Protein AF-A0A8J9TFX1-F1 (afdb_monomer_lite)

Secondary structure (DSSP, 8-state):
-EE-SEEEEEEEEEE--SSEEEEE--BTTTTBPEEEEEEEEEEE-TTEEEEEEE-SSEEEEEEEEEEEEES-S-EEEEEEPPPPHHHHHTT----EEEEEEEEEEEEES-SS-SEEEEE-B---SS-TTS-SSB-TTTTTSTT--BPPPTT-EEEEEEEEEEEEES-SS-SEEEE--SSS-EEEEEEES-EEESSS---GGG--GGGB---S-PPP--TTSTT---GGGGSS------------------------------SSS---TT---TTGGGT-SEEEESEEEEEEETT-BSPPTTEEEPPPPHHHHHHHHHHHS--HHHHHHHHHHHHHHHHHH--

Foldseek 3Di:
DEDFDEDEEAEDEEAEDQAASYEYEAPLVVLDGGEHYEYEHYEEAHQAHEYDLYFQHEYEHYEYEHYEYEQHQAHAYYAHFDDDPVCVVVVRGQYEYYHYEYEHYEYEAHQEANHEHFHDAAADPPDQQDPRPFHVCPPQDVPRDHHTRANYAAEQYEYAQYHYENYLFFNYEAAHHQVHFHYNYEYHNHAYFYDDDDDSVPDDPVRHDPDHTDRHPDPPPPPPDDPVVVPPDDDDDDDDDDDDDDDDDDDPDDDDDPPPDDDPPDRDNPDDPPCSVPVARYHHDRHPEYEYHDPHPDDGPSYDYDDPDPVVVLVVVLVVVPDVVVNVVVVVVVVVVVVVVVD

Structure (mmCIF, N/CA/C/O backbone):
data_AF-A0A8J9TFX1-F1
#
_entry.id   AF-A0A8J9TFX1-F1
#
loop_
_atom_site.group_PDB
_atom_site.id
_atom_site.type_symbol
_atom_site.label_atom_id
_atom_site.label_alt_id
_atom_site.label_comp_id
_atom_site.label_asym_id
_atom_site.label_entity_id
_atom_site.label_seq_id
_atom_site.pdbx_PDB_ins_code
_atom_site.Cartn_x
_atom_site.Cartn_y
_atom_site.Cartn_z
_atom_site.occupancy
_atom_site.B_iso_or_equiv
_atom_site.auth_seq_id
_atom_site.auth_comp_id
_atom_site.auth_asym_id
_atom_site.auth_atom_id
_atom_site.pdbx_PDB_model_num
ATOM 1 N N . ILE A 1 1 ? -0.492 -16.242 -6.388 1.00 95.44 1 ILE A N 1
ATOM 2 C CA . ILE A 1 1 ? -0.891 -16.095 -7.810 1.00 95.44 1 ILE A CA 1
ATOM 3 C C . ILE A 1 1 ? -0.135 -14.906 -8.363 1.00 95.44 1 ILE A C 1
ATOM 5 O O . ILE A 1 1 ? -0.400 -13.793 -7.924 1.00 95.44 1 ILE A O 1
ATOM 9 N N . ASP A 1 2 ? 0.777 -15.139 -9.299 1.00 96.00 2 ASP A N 1
ATOM 10 C CA . ASP A 1 2 ? 1.504 -14.068 -9.979 1.00 96.00 2 ASP A CA 1
ATOM 11 C C . ASP A 1 2 ? 0.862 -13.823 -11.339 1.00 96.00 2 ASP A C 1
ATOM 13 O O . ASP A 1 2 ? 0.640 -14.763 -12.101 1.00 96.00 2 ASP A O 1
ATOM 17 N N . VAL A 1 3 ? 0.519 -12.568 -11.621 1.00 95.56 3 VAL A N 1
ATOM 18 C CA . VAL A 1 3 ? -0.244 -12.206 -12.814 1.00 95.56 3 VAL A CA 1
ATOM 19 C C . VAL A 1 3 ? 0.291 -10.936 -13.457 1.00 95.56 3 VAL A C 1
ATOM 21 O O . VAL A 1 3 ? 0.571 -9.942 -12.790 1.00 95.56 3 VAL A O 1
ATOM 24 N N . SER A 1 4 ? 0.388 -10.966 -14.780 1.00 94.75 4 SER A N 1
ATOM 25 C CA . SER A 1 4 ? 0.624 -9.815 -15.644 1.00 94.75 4 SER A CA 1
ATOM 26 C C . SER A 1 4 ? -0.290 -9.917 -16.873 1.00 94.75 4 SER A C 1
ATOM 28 O O . SER A 1 4 ? -0.815 -10.989 -17.173 1.00 94.75 4 SER A O 1
ATOM 30 N N . GLY A 1 5 ? -0.527 -8.803 -17.571 1.00 93.75 5 GLY A N 1
ATOM 31 C CA . GLY A 1 5 ? -1.365 -8.779 -18.780 1.00 93.75 5 GLY A CA 1
ATOM 32 C C . GLY A 1 5 ? -2.629 -7.935 -18.637 1.00 93.75 5 GLY A C 1
ATOM 33 O O . GLY A 1 5 ? -2.624 -6.916 -17.956 1.00 93.75 5 GLY A O 1
ATOM 34 N N . HIS A 1 6 ? -3.717 -8.297 -19.310 1.00 95.06 6 HIS A N 1
ATOM 35 C CA . HIS A 1 6 ? -4.928 -7.477 -19.313 1.00 95.06 6 HIS A CA 1
ATOM 36 C C . HIS A 1 6 ? -6.211 -8.299 -19.249 1.00 95.06 6 HIS A C 1
ATOM 38 O O . HIS A 1 6 ? -6.231 -9.436 -19.708 1.00 95.06 6 HIS A O 1
ATOM 44 N N . ASN A 1 7 ? -7.278 -7.700 -18.712 1.00 97.38 7 ASN A N 1
ATOM 45 C CA . ASN A 1 7 ? -8.612 -8.307 -18.608 1.00 97.38 7 ASN A CA 1
ATOM 46 C C . ASN A 1 7 ? -8.615 -9.591 -17.764 1.00 97.38 7 ASN A C 1
ATOM 48 O O . ASN A 1 7 ? -9.124 -10.626 -18.193 1.00 97.38 7 ASN A O 1
ATOM 52 N N . VAL A 1 8 ? -8.033 -9.527 -16.564 1.00 98.19 8 VAL A N 1
ATOM 53 C CA . VAL A 1 8 ? -7.973 -10.676 -15.650 1.00 98.19 8 VAL A CA 1
ATOM 54 C C . VAL A 1 8 ? -9.017 -10.543 -14.551 1.00 98.19 8 VAL A C 1
ATOM 56 O O . VAL A 1 8 ? -9.137 -9.499 -13.913 1.00 98.19 8 VAL A O 1
ATOM 59 N N . HIS A 1 9 ? -9.737 -11.625 -14.279 1.00 98.62 9 HIS A N 1
ATOM 60 C CA . HIS A 1 9 ? -10.656 -11.715 -13.153 1.00 98.62 9 HIS A CA 1
ATOM 61 C C . HIS A 1 9 ? -10.329 -12.963 -12.340 1.00 98.62 9 HIS A C 1
ATOM 63 O O . HIS A 1 9 ? -10.368 -14.073 -12.862 1.00 98.62 9 HIS A O 1
ATOM 69 N N . VAL A 1 10 ? -9.974 -12.774 -11.072 1.00 98.56 10 VAL A N 1
ATOM 70 C CA . VAL A 1 10 ? -9.778 -13.865 -10.111 1.00 98.56 10 VAL A CA 1
ATOM 71 C C . VAL A 1 10 ? -10.811 -13.697 -9.013 1.00 98.56 10 VAL A C 1
ATOM 73 O O . VAL A 1 10 ? -10.927 -12.615 -8.434 1.00 98.56 10 VAL A O 1
ATOM 76 N N . HIS A 1 11 ? -11.562 -14.751 -8.721 1.00 98.50 11 HIS A N 1
ATOM 77 C CA . HIS A 1 11 ? -12.611 -14.673 -7.722 1.00 98.50 11 HIS A CA 1
ATOM 78 C C . HIS A 1 11 ? -12.888 -16.005 -7.034 1.00 98.50 11 HIS A C 1
ATOM 80 O O . HIS A 1 11 ? -12.612 -17.056 -7.607 1.00 98.50 11 HIS A O 1
ATOM 86 N N . ASP A 1 12 ? -13.458 -15.935 -5.828 1.00 97.75 12 ASP A N 1
ATOM 87 C CA . ASP A 1 12 ? -13.934 -17.092 -5.055 1.00 97.75 12 ASP A CA 1
ATOM 88 C C . ASP A 1 12 ? -12.828 -18.122 -4.769 1.00 97.75 12 ASP A C 1
ATOM 90 O O . ASP A 1 12 ? -12.958 -19.310 -5.066 1.00 97.75 12 ASP A O 1
ATOM 94 N N . VAL A 1 13 ? -11.711 -17.651 -4.204 1.00 96.75 13 VAL A N 1
ATOM 95 C CA . VAL A 1 13 ? -10.538 -18.489 -3.917 1.00 96.75 13 VAL A CA 1
ATOM 96 C C . VAL A 1 13 ? -10.024 -18.330 -2.491 1.00 96.75 13 VAL A C 1
ATOM 98 O O . VAL A 1 13 ? -10.007 -17.234 -1.928 1.00 96.75 13 VAL A O 1
ATOM 101 N N . ASP A 1 14 ? -9.513 -19.438 -1.955 1.00 97.75 14 ASP A N 1
ATOM 102 C CA . ASP A 1 14 ? -8.780 -19.494 -0.694 1.00 97.75 14 ASP A CA 1
ATOM 103 C C . ASP A 1 14 ? -7.283 -19.699 -0.979 1.00 97.75 14 ASP A C 1
ATOM 105 O O . ASP A 1 14 ? -6.894 -20.657 -1.649 1.00 97.75 14 ASP A O 1
ATOM 109 N N . ILE A 1 15 ? -6.423 -18.809 -0.477 1.00 96.88 15 ILE A N 1
ATOM 110 C CA . ILE A 1 15 ? -4.978 -18.819 -0.753 1.00 96.88 15 ILE A CA 1
ATOM 111 C C . ILE A 1 15 ? -4.184 -18.805 0.558 1.00 96.88 15 ILE A C 1
ATOM 113 O O . ILE A 1 15 ? -4.076 -17.778 1.231 1.00 96.88 15 ILE A O 1
ATOM 117 N N . TRP A 1 16 ? -3.549 -19.934 0.881 1.00 95.38 16 TRP A N 1
ATOM 118 C CA . TRP A 1 16 ? -2.769 -20.125 2.107 1.00 95.38 16 TRP A CA 1
ATOM 119 C C . TRP A 1 16 ? -1.287 -20.337 1.787 1.00 95.38 16 TRP A C 1
ATOM 121 O O . TRP A 1 16 ? -0.854 -21.454 1.522 1.00 95.38 16 TRP A O 1
ATOM 131 N N . VAL A 1 17 ? -0.508 -19.254 1.776 1.00 94.62 17 VAL A N 1
ATOM 132 C CA . VAL A 1 17 ? 0.914 -19.254 1.388 1.00 94.62 17 VAL A CA 1
ATOM 133 C C . VAL A 1 17 ? 1.746 -18.368 2.317 1.00 94.62 17 VAL A C 1
ATOM 135 O O . VAL A 1 17 ? 1.201 -17.609 3.113 1.00 94.62 17 VAL A O 1
ATOM 138 N N . GLN A 1 18 ? 3.073 -18.449 2.215 1.00 89.62 18 GLN A N 1
ATOM 139 C CA . GLN A 1 18 ? 3.994 -17.605 2.992 1.00 89.62 18 GLN A CA 1
ATOM 140 C C . GLN A 1 18 ? 4.441 -16.335 2.246 1.00 89.62 18 GLN A C 1
ATOM 142 O O . GLN A 1 18 ? 4.939 -15.405 2.876 1.00 89.62 18 GLN A O 1
ATOM 147 N N . ASP A 1 19 ? 4.231 -16.280 0.930 1.00 93.19 19 ASP A N 1
ATOM 148 C CA . ASP A 1 19 ? 4.626 -15.167 0.055 1.00 93.19 19 ASP A CA 1
ATOM 149 C C . ASP A 1 19 ? 3.401 -14.319 -0.365 1.00 93.19 19 ASP A C 1
ATOM 151 O O . ASP A 1 19 ? 2.359 -14.347 0.295 1.00 93.19 19 ASP A O 1
ATOM 155 N N . ASP A 1 20 ? 3.512 -13.535 -1.437 1.00 96.19 20 ASP A N 1
ATOM 156 C CA . ASP A 1 20 ? 2.427 -12.787 -2.070 1.00 96.19 20 ASP A CA 1
ATOM 157 C C . ASP A 1 20 ? 1.232 -13.725 -2.377 1.00 96.19 20 ASP A C 1
ATOM 159 O O . ASP A 1 20 ? 1.339 -14.679 -3.154 1.00 96.19 20 ASP A O 1
ATOM 163 N N . CYS A 1 21 ? 0.049 -13.452 -1.808 1.00 96.31 21 CYS A N 1
ATOM 164 C CA . CYS A 1 21 ? -1.151 -14.239 -2.125 1.00 96.31 21 CYS A CA 1
ATOM 165 C C . CYS A 1 21 ? -1.591 -13.993 -3.565 1.00 96.31 21 CYS A C 1
ATOM 167 O O . CYS A 1 21 ? -1.800 -14.929 -4.342 1.00 96.31 21 CYS A O 1
ATOM 169 N N . ILE A 1 22 ? -1.684 -12.717 -3.925 1.00 97.94 22 ILE A N 1
ATOM 170 C CA . ILE A 1 22 ? -1.821 -12.255 -5.301 1.00 97.94 22 ILE A CA 1
ATOM 171 C C . ILE A 1 22 ? -0.764 -11.194 -5.524 1.00 97.94 22 ILE A C 1
ATOM 173 O O . ILE A 1 22 ? -0.634 -10.284 -4.710 1.00 97.94 22 ILE A O 1
ATOM 177 N N . SER A 1 23 ? -0.056 -11.306 -6.639 1.00 97.62 23 SER A N 1
ATOM 178 C CA . SER A 1 23 ? 0.986 -10.384 -7.044 1.00 97.62 23 SER A CA 1
ATOM 179 C C . SER A 1 23 ? 0.727 -9.924 -8.474 1.00 97.62 23 SER A C 1
ATOM 181 O O . SER A 1 23 ? 0.948 -10.668 -9.431 1.00 97.62 23 SER A O 1
ATOM 183 N N . VAL A 1 24 ? 0.237 -8.694 -8.630 1.00 97.88 24 VAL A N 1
ATOM 184 C CA . VAL A 1 24 ? 0.131 -8.051 -9.944 1.00 97.88 24 VAL A CA 1
ATOM 185 C C . VAL A 1 24 ? 1.508 -7.518 -10.313 1.00 97.88 24 VAL A C 1
ATOM 187 O O . VAL A 1 24 ? 1.995 -6.562 -9.705 1.00 97.88 24 VAL A O 1
ATOM 190 N N . LYS A 1 25 ? 2.150 -8.152 -11.291 1.00 94.94 25 LYS A N 1
ATOM 191 C CA . LYS A 1 25 ? 3.448 -7.747 -11.837 1.00 94.94 25 LYS A CA 1
ATOM 192 C C . LYS A 1 25 ? 3.245 -6.789 -13.003 1.00 94.94 25 LYS A C 1
ATOM 194 O O . LYS A 1 25 ? 2.210 -6.823 -13.673 1.00 94.94 25 LYS A O 1
ATOM 199 N N . ASP A 1 26 ? 4.234 -5.952 -13.284 1.00 89.50 26 ASP A N 1
ATOM 200 C CA . ASP A 1 26 ? 4.309 -5.300 -14.585 1.00 89.50 26 ASP A CA 1
ATOM 201 C C . ASP A 1 26 ? 4.732 -6.313 -15.657 1.00 89.50 26 ASP A C 1
ATOM 203 O O . ASP A 1 26 ? 5.359 -7.329 -15.357 1.00 89.50 26 ASP A O 1
ATOM 207 N N . ASN A 1 27 ? 4.380 -6.066 -16.921 1.00 81.81 27 ASN A N 1
ATOM 208 C CA . ASN A 1 27 ? 4.912 -6.863 -18.024 1.00 81.81 27 ASN A CA 1
ATOM 209 C C . ASN A 1 27 ? 6.115 -6.151 -18.648 1.00 81.81 27 ASN A C 1
ATOM 211 O O . ASN A 1 27 ? 6.064 -5.594 -19.745 1.00 81.81 27 ASN A O 1
ATOM 215 N N . PHE A 1 28 ? 7.197 -6.119 -17.875 1.00 72.44 28 PHE A N 1
ATOM 216 C CA . PHE A 1 28 ? 8.402 -5.392 -18.231 1.00 72.44 28 PHE A CA 1
ATOM 217 C C . PHE A 1 28 ? 9.042 -5.897 -19.540 1.00 72.44 28 PHE A C 1
ATOM 219 O O . PHE A 1 28 ? 9.441 -5.089 -20.378 1.00 72.44 28 PHE A O 1
ATOM 226 N N . PHE A 1 29 ? 9.141 -7.218 -19.725 1.00 68.75 29 PHE A N 1
ATOM 227 C CA . PHE A 1 29 ? 9.879 -7.810 -20.849 1.00 68.75 29 PHE A CA 1
ATOM 228 C C . PHE A 1 29 ? 9.159 -7.672 -22.190 1.00 68.75 29 PHE A C 1
ATOM 230 O O . PHE A 1 29 ? 9.827 -7.502 -23.208 1.00 68.75 29 PHE A O 1
ATOM 237 N N . ASP A 1 30 ? 7.827 -7.643 -22.182 1.00 66.19 30 ASP A N 1
ATOM 238 C CA . ASP A 1 30 ? 7.044 -7.510 -23.413 1.00 66.19 30 ASP A CA 1
ATOM 239 C C . ASP A 1 30 ? 6.650 -6.049 -23.698 1.00 66.19 30 ASP A C 1
ATOM 241 O O . ASP A 1 30 ? 5.920 -5.762 -24.644 1.00 66.19 30 ASP A O 1
ATOM 245 N N . GLY A 1 31 ? 7.081 -5.101 -22.851 1.00 66.31 31 GLY A N 1
ATOM 246 C CA . GLY A 1 31 ? 6.722 -3.681 -22.949 1.00 66.31 31 GLY A CA 1
ATOM 247 C C . GLY A 1 31 ? 5.232 -3.392 -22.724 1.00 66.31 31 GLY A C 1
ATOM 248 O O . GLY A 1 31 ? 4.782 -2.253 -22.876 1.00 66.31 31 GLY A O 1
ATOM 249 N N . HIS A 1 32 ? 4.450 -4.408 -22.360 1.00 77.75 32 HIS A N 1
ATOM 250 C CA . HIS A 1 32 ? 3.024 -4.285 -22.124 1.00 77.75 32 HIS A CA 1
ATOM 251 C C . HIS A 1 32 ? 2.735 -3.817 -20.692 1.00 77.75 32 HIS A C 1
ATOM 253 O O . HIS A 1 32 ? 3.491 -4.029 -19.742 1.00 77.75 32 HIS A O 1
ATOM 259 N N . ARG A 1 33 ? 1.601 -3.137 -20.540 1.00 91.00 33 ARG A N 1
ATOM 260 C CA . ARG A 1 33 ? 1.079 -2.713 -19.238 1.00 91.00 33 ARG A CA 1
ATOM 261 C C . ARG A 1 33 ? 0.239 -3.830 -18.633 1.00 91.00 33 ARG A C 1
ATOM 263 O O . ARG A 1 33 ? -0.455 -4.526 -19.376 1.00 91.00 33 ARG A O 1
ATOM 270 N N . SER A 1 34 ? 0.23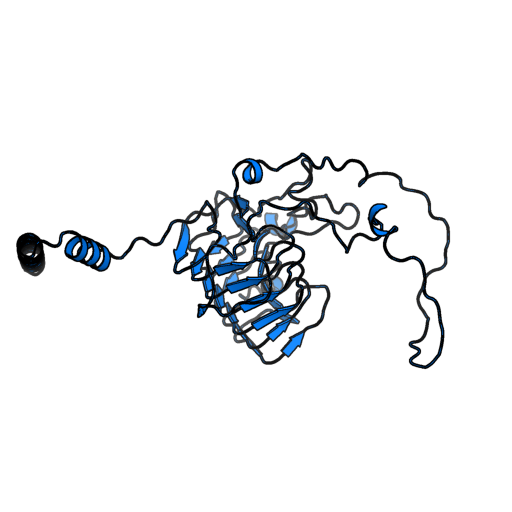8 -3.938 -17.308 1.00 95.75 34 SER A N 1
ATOM 271 C CA . SER A 1 34 ? -0.750 -4.770 -16.620 1.00 95.75 34 SER A CA 1
ATOM 272 C C . SER A 1 34 ? -1.980 -3.936 -16.302 1.00 95.75 34 SER A C 1
ATOM 274 O O . SER A 1 34 ? -1.860 -2.921 -15.616 1.00 95.75 34 SER A O 1
ATOM 276 N N . THR A 1 35 ? -3.150 -4.293 -16.834 1.00 97.62 35 THR A N 1
ATOM 277 C CA . THR A 1 35 ? -4.329 -3.433 -16.678 1.00 97.62 35 THR A CA 1
ATOM 278 C C . THR A 1 35 ? -5.677 -4.130 -16.729 1.00 97.62 35 THR A C 1
ATOM 280 O O . THR A 1 35 ? -5.800 -5.217 -17.275 1.00 97.62 35 THR A O 1
ATOM 283 N N . ASN A 1 36 ? -6.708 -3.477 -16.194 1.00 98.25 36 ASN A N 1
ATOM 284 C CA . ASN A 1 36 ? -8.082 -3.970 -16.185 1.00 98.25 36 ASN A CA 1
ATOM 285 C C . ASN A 1 36 ? -8.179 -5.343 -15.513 1.00 98.25 36 ASN A C 1
ATOM 287 O O . ASN A 1 36 ? -8.452 -6.354 -16.161 1.00 98.25 36 ASN A O 1
ATOM 291 N N . MET A 1 37 ? -7.884 -5.375 -14.214 1.00 98.62 37 MET A N 1
ATOM 292 C CA . MET A 1 37 ? -7.954 -6.604 -13.429 1.00 98.62 37 MET A CA 1
ATOM 293 C C . MET A 1 37 ? -8.832 -6.437 -12.198 1.00 98.62 37 MET A C 1
ATOM 295 O O . MET A 1 37 ? -8.771 -5.411 -11.519 1.00 98.62 37 MET A O 1
ATOM 299 N N . THR A 1 38 ? -9.613 -7.468 -11.893 1.00 98.88 38 THR A N 1
ATOM 300 C CA . THR A 1 38 ? -10.438 -7.536 -10.683 1.00 98.88 38 THR A CA 1
ATOM 301 C C . THR A 1 38 ? -10.114 -8.792 -9.886 1.00 98.88 38 THR A C 1
ATOM 303 O O . THR A 1 38 ? -10.045 -9.890 -10.434 1.00 98.88 38 THR A O 1
ATOM 306 N N . PHE A 1 39 ? -9.949 -8.623 -8.580 1.00 98.81 39 PHE A N 1
ATOM 307 C CA . PHE A 1 39 ? -9.708 -9.678 -7.606 1.00 98.81 39 PHE A CA 1
ATOM 308 C C . PHE A 1 39 ? -10.767 -9.550 -6.511 1.00 98.81 39 PHE A C 1
ATOM 310 O O . PHE A 1 39 ? -10.816 -8.520 -5.838 1.00 98.81 39 PHE A O 1
ATOM 317 N N . GLU A 1 40 ? -11.653 -10.531 -6.347 1.00 98.50 40 GLU A N 1
ATOM 318 C CA . GLU A 1 40 ? -12.782 -10.396 -5.414 1.00 98.50 40 GLU A CA 1
ATOM 319 C C . GLU A 1 40 ? -13.171 -11.692 -4.701 1.00 98.50 40 GLU A C 1
ATOM 321 O O . GLU A 1 40 ? -12.973 -12.774 -5.239 1.00 98.50 40 GLU A O 1
ATOM 326 N N . ARG A 1 41 ? -13.752 -11.593 -3.497 1.00 97.50 41 ARG A N 1
ATOM 327 C CA . ARG A 1 41 ? -14.191 -12.765 -2.710 1.00 97.50 41 ARG A CA 1
ATOM 328 C C . ARG A 1 41 ? -13.046 -13.739 -2.435 1.00 97.50 41 ARG A C 1
ATOM 330 O O . ARG A 1 41 ? -13.114 -14.920 -2.763 1.00 97.50 41 ARG A O 1
ATOM 337 N N . ILE A 1 42 ? -11.968 -13.209 -1.859 1.00 98.00 42 ILE A N 1
ATOM 338 C CA . ILE A 1 42 ? -10.734 -13.956 -1.608 1.00 98.00 42 ILE A CA 1
ATOM 339 C C . ILE A 1 42 ? -10.482 -14.064 -0.111 1.00 98.00 42 ILE A C 1
ATOM 341 O O . ILE A 1 42 ? -10.429 -13.041 0.580 1.00 98.00 42 ILE A O 1
ATOM 345 N N . ASN A 1 43 ? -10.246 -15.285 0.370 1.00 96.62 43 ASN A N 1
ATOM 346 C CA . ASN A 1 43 ? -9.646 -15.503 1.683 1.00 96.62 43 ASN A CA 1
ATOM 347 C C . ASN A 1 43 ? -8.149 -15.766 1.511 1.00 96.62 43 ASN A C 1
ATOM 349 O O . ASN A 1 43 ? -7.745 -16.641 0.749 1.00 96.62 43 ASN A O 1
ATOM 353 N N . ALA A 1 44 ? -7.307 -15.006 2.203 1.00 96.88 44 ALA A N 1
ATOM 354 C CA . ALA A 1 44 ? -5.866 -15.020 1.965 1.00 96.88 44 ALA A CA 1
ATOM 355 C C . ALA A 1 44 ? -5.035 -14.925 3.255 1.00 96.88 44 ALA A C 1
ATOM 357 O O . ALA A 1 44 ? -5.521 -14.496 4.299 1.00 96.88 44 ALA A O 1
ATOM 358 N N . THR A 1 45 ? -3.755 -15.290 3.178 1.00 94.06 45 THR A N 1
ATOM 359 C CA . THR A 1 45 ? -2.742 -15.044 4.224 1.00 94.06 45 THR A CA 1
ATOM 360 C C . THR A 1 45 ? -1.457 -14.449 3.612 1.00 94.06 45 THR A C 1
ATOM 362 O O . THR A 1 45 ? -1.554 -13.584 2.744 1.00 94.06 45 THR A O 1
ATOM 365 N N . GLY A 1 46 ? -0.260 -14.835 4.063 1.00 94.88 46 GLY A N 1
ATOM 366 C CA . GLY A 1 46 ? 1.009 -14.499 3.405 1.00 94.88 46 GLY A CA 1
ATOM 367 C C . GLY A 1 46 ? 1.336 -13.006 3.430 1.00 94.88 46 GLY A C 1
ATOM 368 O O . GLY A 1 46 ? 0.948 -12.292 4.353 1.00 94.88 46 GLY A O 1
ATOM 369 N N . LEU A 1 47 ? 2.041 -12.492 2.420 1.00 95.44 47 LEU A N 1
ATOM 370 C CA . LEU A 1 47 ? 2.339 -11.056 2.309 1.00 95.44 47 LEU A CA 1
ATOM 371 C C . LEU A 1 47 ? 1.090 -10.206 1.996 1.00 95.44 47 LEU A C 1
ATOM 373 O O . LEU A 1 47 ? 1.102 -8.999 2.250 1.00 95.44 47 LEU A O 1
ATOM 377 N N . GLY A 1 48 ? 0.004 -10.825 1.526 1.00 96.75 48 GLY A N 1
ATOM 378 C CA . GLY A 1 48 ? -1.272 -10.179 1.213 1.00 96.75 48 GLY A CA 1
ATOM 379 C C . GLY A 1 48 ? -1.478 -9.913 -0.280 1.00 96.75 48 GLY A C 1
ATOM 380 O O . GLY A 1 48 ? -1.003 -10.662 -1.135 1.00 96.75 48 GLY A O 1
ATOM 381 N N . PHE A 1 49 ? -2.232 -8.860 -0.588 1.00 98.56 49 PHE A N 1
ATOM 382 C CA . PHE A 1 49 ? -2.527 -8.401 -1.941 1.00 98.56 49 PHE A CA 1
ATOM 383 C C . PHE A 1 49 ? -1.484 -7.400 -2.407 1.00 98.56 49 PHE A C 1
ATOM 385 O O . PHE A 1 49 ? -1.348 -6.300 -1.858 1.00 98.56 49 PHE A O 1
ATOM 392 N N . VAL A 1 50 ? -0.748 -7.802 -3.435 1.00 98.44 50 VAL A N 1
ATOM 393 C CA . VAL A 1 50 ? 0.487 -7.154 -3.836 1.00 98.44 50 VAL A CA 1
ATOM 394 C C . VAL A 1 50 ? 0.377 -6.590 -5.243 1.00 98.44 50 VAL A C 1
ATOM 396 O O . VAL A 1 50 ? -0.072 -7.260 -6.172 1.00 98.44 50 VAL A O 1
ATOM 399 N N . ILE A 1 51 ? 0.828 -5.348 -5.403 1.00 98.44 51 ILE A N 1
ATOM 400 C CA . ILE A 1 51 ? 1.202 -4.791 -6.702 1.00 98.44 51 ILE A CA 1
ATOM 401 C C . ILE A 1 51 ? 2.720 -4.684 -6.704 1.00 98.44 51 ILE A C 1
ATOM 403 O O . ILE A 1 51 ? 3.293 -3.834 -6.019 1.00 98.44 51 ILE A O 1
ATOM 407 N N . GLY A 1 52 ? 3.374 -5.568 -7.449 1.00 94.62 52 GLY A N 1
ATOM 408 C CA . GLY A 1 52 ? 4.815 -5.566 -7.629 1.00 94.62 52 GLY A CA 1
ATOM 409 C C . GLY A 1 52 ? 5.528 -6.889 -7.350 1.00 94.62 52 GLY A C 1
ATOM 410 O O . GLY A 1 52 ? 4.926 -7.922 -7.118 1.00 94.62 52 GLY A O 1
ATOM 411 N N . SER A 1 53 ? 6.856 -6.916 -7.346 1.00 93.06 53 SER A N 1
ATOM 412 C CA . SER A 1 53 ? 7.712 -5.746 -7.519 1.00 93.06 53 SER A CA 1
ATOM 413 C C . SER A 1 53 ? 7.653 -5.188 -8.933 1.00 93.06 53 SER A C 1
ATOM 415 O O . SER A 1 53 ? 7.936 -5.907 -9.881 1.00 93.06 53 SER A O 1
ATOM 417 N N . ILE A 1 54 ? 7.282 -3.914 -9.050 1.00 93.12 54 ILE A N 1
ATOM 418 C CA . ILE A 1 54 ? 7.233 -3.199 -10.325 1.00 93.12 54 ILE A CA 1
ATOM 419 C C . ILE A 1 54 ? 8.625 -2.676 -10.648 1.00 93.12 54 ILE A C 1
ATOM 421 O O . ILE A 1 54 ? 9.332 -2.198 -9.754 1.00 93.12 54 ILE A O 1
ATOM 425 N N . LEU A 1 55 ? 9.023 -2.781 -11.911 1.00 86.81 55 LEU A N 1
ATOM 426 C CA . LEU A 1 55 ? 10.290 -2.262 -12.403 1.00 86.81 55 LEU A CA 1
ATOM 427 C C . LEU A 1 55 ? 10.047 -0.968 -13.180 1.00 86.81 55 LEU A C 1
ATOM 429 O O . LEU A 1 55 ? 10.115 0.118 -12.611 1.00 86.81 55 LEU A O 1
ATOM 433 N N . GLY A 1 56 ? 9.761 -1.087 -14.473 1.00 85.50 56 GLY A N 1
ATOM 434 C CA . GLY A 1 56 ? 9.833 0.020 -15.427 1.00 85.50 56 GLY A CA 1
ATOM 435 C C . GLY A 1 56 ? 8.621 0.162 -16.336 1.00 85.50 56 GLY A C 1
ATOM 436 O O . GLY A 1 56 ? 8.678 0.952 -17.273 1.00 85.50 56 GLY A O 1
ATOM 437 N N . SER A 1 57 ? 7.554 -0.605 -16.100 1.00 89.31 57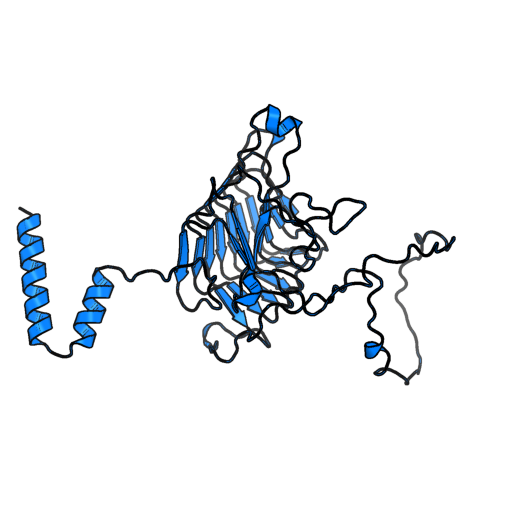 SER A N 1
ATOM 438 C CA . SER A 1 57 ? 6.307 -0.509 -16.865 1.00 89.31 57 SER A CA 1
ATOM 439 C C . SER A 1 57 ? 5.141 -0.050 -15.974 1.00 89.31 57 SER A C 1
ATOM 441 O O . SER A 1 57 ? 5.307 0.309 -14.805 1.00 89.31 57 SER A O 1
ATOM 443 N N . THR A 1 58 ? 3.953 0.042 -16.565 1.00 93.19 58 THR A N 1
ATOM 444 C CA . THR A 1 58 ? 2.742 0.554 -15.922 1.00 93.19 58 THR A CA 1
ATOM 445 C C . THR A 1 58 ? 1.841 -0.583 -15.449 1.00 93.19 58 THR A C 1
ATOM 447 O O . THR A 1 58 ? 1.537 -1.503 -16.211 1.00 93.19 58 THR A O 1
ATOM 450 N N . VAL A 1 59 ? 1.350 -0.468 -14.217 1.00 97.31 59 VAL A N 1
ATOM 451 C CA . VAL A 1 59 ? 0.216 -1.229 -13.689 1.00 97.31 59 VAL A CA 1
ATOM 452 C C . VAL A 1 59 ? -0.928 -0.268 -13.433 1.00 97.31 59 VAL A C 1
ATOM 454 O O . VAL A 1 59 ? -0.759 0.708 -12.699 1.00 97.31 59 VAL A O 1
ATOM 457 N N . SER A 1 60 ? -2.089 -0.520 -14.033 1.00 97.94 60 SER A N 1
ATOM 458 C CA . SER A 1 60 ? -3.212 0.398 -13.882 1.00 97.94 60 SER A CA 1
ATOM 459 C C . SER A 1 60 ? -4.595 -0.216 -13.961 1.00 97.94 60 SER A C 1
ATOM 461 O O . SER A 1 60 ? -4.775 -1.235 -14.607 1.00 97.94 60 SER A O 1
ATOM 463 N N . ASN A 1 61 ? -5.601 0.432 -13.372 1.00 98.56 61 ASN A N 1
ATOM 464 C CA . ASN A 1 61 ? -6.989 -0.050 -13.393 1.00 98.56 61 ASN A CA 1
ATOM 465 C C . ASN A 1 61 ? -7.104 -1.455 -12.772 1.00 98.56 61 ASN A C 1
ATOM 467 O O . ASN A 1 61 ? -7.451 -2.433 -13.440 1.00 98.56 61 ASN A O 1
ATOM 471 N N . ILE A 1 62 ? -6.728 -1.544 -11.496 1.00 98.81 62 ILE A N 1
ATOM 472 C CA . ILE A 1 62 ? -6.739 -2.783 -10.715 1.00 98.81 62 ILE A CA 1
ATOM 473 C C . ILE A 1 62 ? -7.677 -2.608 -9.527 1.00 98.81 62 ILE A C 1
ATOM 475 O O . ILE A 1 62 ? -7.561 -1.630 -8.788 1.00 98.81 62 ILE A O 1
ATOM 479 N N . THR A 1 63 ? -8.566 -3.574 -9.316 1.00 98.94 63 THR A N 1
ATOM 480 C CA . THR A 1 63 ? -9.484 -3.587 -8.176 1.00 98.94 63 THR A CA 1
ATOM 481 C C . THR A 1 63 ? -9.309 -4.857 -7.355 1.00 98.94 63 THR A C 1
ATOM 483 O O . THR A 1 63 ? -9.447 -5.955 -7.883 1.00 98.94 63 THR A O 1
ATOM 486 N N . PHE A 1 64 ? -9.063 -4.708 -6.057 1.00 98.88 64 PHE A N 1
ATOM 487 C CA . PHE A 1 64 ? -9.203 -5.763 -5.056 1.00 98.88 64 PHE A CA 1
ATOM 488 C C . PHE A 1 64 ? -10.428 -5.459 -4.203 1.00 98.88 64 PHE A C 1
ATOM 490 O O . PHE A 1 64 ? -10.529 -4.348 -3.677 1.00 98.88 64 PHE A O 1
ATOM 497 N N . LYS A 1 65 ? -11.347 -6.409 -4.026 1.00 98.44 65 LYS A N 1
ATOM 498 C CA . LYS A 1 65 ? -12.525 -6.151 -3.194 1.00 98.44 65 LYS A CA 1
ATOM 499 C C . LYS A 1 65 ? -13.130 -7.358 -2.494 1.00 98.44 65 LYS A C 1
ATOM 501 O O . LYS A 1 65 ? -12.801 -8.498 -2.800 1.00 98.44 65 LYS A O 1
ATOM 506 N N . ASP A 1 66 ? -14.005 -7.089 -1.533 1.00 96.69 66 ASP A N 1
ATOM 507 C CA . ASP A 1 66 ? -14.854 -8.084 -0.868 1.00 96.69 66 ASP A CA 1
ATOM 508 C C . ASP A 1 66 ? -14.052 -9.277 -0.332 1.00 96.69 66 ASP A C 1
ATOM 510 O O . ASP A 1 66 ? -14.331 -10.424 -0.663 1.00 96.69 66 ASP A O 1
ATOM 514 N N . SER A 1 67 ? -12.984 -9.010 0.420 1.00 98.12 67 SER A N 1
ATOM 515 C CA . SER A 1 67 ? -11.969 -10.024 0.739 1.00 98.12 67 SER A CA 1
ATOM 516 C C . SER A 1 67 ? -11.532 -10.006 2.202 1.00 98.12 67 SER A C 1
ATOM 518 O O . SER A 1 67 ? -11.638 -8.996 2.904 1.00 98.12 67 SER A O 1
ATOM 520 N N . TYR A 1 68 ? -11.001 -11.136 2.659 1.00 97.50 68 TYR A N 1
ATOM 521 C CA . TYR A 1 68 ? -10.579 -11.352 4.036 1.00 97.50 68 TYR A CA 1
ATOM 522 C C . TYR A 1 68 ? -9.146 -11.889 4.100 1.00 97.50 68 TYR A C 1
ATOM 524 O O . TYR A 1 68 ? -8.806 -12.882 3.462 1.00 97.50 68 TYR A O 1
ATOM 532 N N . LEU A 1 69 ? -8.287 -11.240 4.886 1.00 97.75 69 LEU A N 1
ATOM 533 C CA . LEU A 1 69 ? -6.906 -11.665 5.091 1.00 97.75 69 LEU A CA 1
ATOM 534 C C . LEU A 1 69 ? -6.711 -12.133 6.534 1.00 97.75 69 LEU A C 1
ATOM 536 O O . LEU A 1 69 ? -6.779 -11.335 7.472 1.00 97.75 69 LEU A O 1
ATOM 540 N N . HIS A 1 70 ? -6.414 -13.420 6.714 1.00 95.00 70 HIS A N 1
ATOM 541 C CA . HIS A 1 70 ? -6.122 -14.024 8.011 1.00 95.00 70 HIS A CA 1
ATOM 542 C C . HIS A 1 70 ? -4.631 -13.979 8.322 1.00 95.00 70 HIS A C 1
ATOM 544 O O . HIS A 1 70 ? -3.828 -14.626 7.645 1.00 95.00 70 HIS A O 1
ATOM 550 N N . ARG A 1 71 ? -4.261 -13.263 9.388 1.00 94.19 71 ARG A N 1
ATOM 551 C CA . ARG A 1 71 ? -2.883 -13.147 9.895 1.00 94.19 71 ARG A CA 1
ATOM 552 C C . ARG A 1 71 ? -1.847 -12.884 8.790 1.00 94.19 71 ARG A C 1
ATOM 554 O O . ARG A 1 71 ? -0.826 -13.572 8.764 1.00 94.19 71 ARG A O 1
ATOM 561 N N . PRO A 1 72 ? -2.082 -11.925 7.872 1.00 96.19 72 PRO A N 1
ATOM 562 C CA . PRO A 1 72 ? -1.098 -11.630 6.843 1.00 96.19 72 PRO A CA 1
ATOM 563 C C . PRO A 1 72 ? 0.167 -11.039 7.479 1.00 96.19 72 PRO A C 1
ATOM 565 O O . PRO A 1 72 ? 0.156 -10.510 8.591 1.00 96.19 72 PRO A O 1
ATOM 568 N N . VAL A 1 73 ? 1.280 -11.080 6.764 1.00 94.12 73 VAL A N 1
ATOM 569 C CA . VAL A 1 73 ? 2.473 -10.323 7.130 1.00 94.12 73 VAL A CA 1
ATOM 570 C C . VAL A 1 73 ? 2.205 -8.840 6.925 1.00 94.12 73 VAL A C 1
ATOM 572 O O . VAL A 1 73 ? 2.370 -8.051 7.849 1.00 94.12 73 VAL A O 1
ATOM 575 N N . LYS A 1 74 ? 1.742 -8.454 5.735 1.00 95.25 74 LYS A N 1
ATOM 576 C CA . LYS A 1 74 ? 1.307 -7.086 5.449 1.00 95.25 74 LYS A CA 1
ATOM 577 C C . LYS A 1 74 ? -0.203 -7.067 5.261 1.00 95.25 74 LYS A C 1
ATOM 579 O O . LYS A 1 74 ? -0.939 -7.179 6.235 1.00 95.25 74 LYS A O 1
ATOM 584 N N . GLY A 1 75 ? -0.669 -6.983 4.026 1.00 97.38 75 GLY A N 1
ATOM 585 C CA . GLY A 1 75 ? -2.088 -6.936 3.711 1.00 97.38 75 GLY A CA 1
ATOM 586 C C . GLY A 1 75 ? -2.308 -6.280 2.363 1.00 97.38 75 GLY A C 1
ATOM 587 O O . GLY A 1 75 ? -2.605 -6.960 1.391 1.00 97.38 75 GLY A O 1
ATOM 588 N N . ILE A 1 76 ? -2.075 -4.974 2.294 1.00 98.69 76 ILE A N 1
ATOM 589 C CA . ILE A 1 76 ? -1.979 -4.206 1.051 1.00 98.69 76 ILE A CA 1
ATOM 590 C C . ILE A 1 76 ? -0.514 -3.827 0.866 1.00 98.69 76 ILE A C 1
ATOM 592 O O . ILE A 1 76 ? 0.041 -3.104 1.695 1.00 98.69 76 ILE A O 1
ATOM 596 N N . TYR A 1 77 ? 0.119 -4.310 -0.203 1.00 98.38 77 TYR A N 1
ATOM 597 C CA . TYR A 1 77 ? 1.547 -4.099 -0.431 1.00 98.38 77 TYR A CA 1
ATOM 598 C C . TYR A 1 77 ? 1.841 -3.679 -1.873 1.00 98.38 77 TYR A C 1
ATOM 600 O O . TYR A 1 77 ? 1.853 -4.490 -2.790 1.00 98.38 77 TYR A O 1
ATOM 608 N N . MET A 1 78 ? 2.128 -2.401 -2.085 1.00 98.44 78 MET A N 1
ATOM 609 C CA . MET A 1 78 ? 2.620 -1.896 -3.362 1.00 98.44 78 MET A CA 1
ATOM 610 C C . MET A 1 78 ? 4.121 -1.663 -3.276 1.00 98.44 78 MET A C 1
ATOM 612 O O . MET A 1 78 ? 4.591 -0.968 -2.365 1.00 98.44 78 MET A O 1
ATOM 616 N N . LYS A 1 79 ? 4.868 -2.273 -4.198 1.00 96.00 79 LYS A N 1
ATOM 617 C CA . LYS A 1 79 ? 6.325 -2.323 -4.127 1.00 96.00 79 LYS A CA 1
ATOM 618 C C . LYS A 1 79 ? 6.989 -2.083 -5.479 1.00 96.00 79 LYS A C 1
ATOM 620 O O . LYS A 1 79 ? 6.737 -2.807 -6.437 1.00 96.00 79 LYS A O 1
ATOM 625 N N . PHE A 1 80 ? 7.902 -1.116 -5.537 1.00 95.06 80 PHE A N 1
ATOM 626 C CA . PHE A 1 80 ? 8.867 -1.002 -6.637 1.00 95.06 80 PHE A CA 1
ATOM 627 C C . PHE A 1 80 ? 10.161 -1.738 -6.291 1.00 95.06 80 PHE A C 1
ATOM 629 O O . PHE A 1 80 ? 10.691 -1.605 -5.182 1.00 95.06 80 PHE A O 1
ATOM 636 N N . ALA A 1 81 ? 10.677 -2.518 -7.238 1.00 91.38 81 ALA A N 1
ATOM 637 C CA . ALA A 1 81 ? 11.985 -3.149 -7.118 1.00 91.38 81 ALA A CA 1
ATOM 638 C C . ALA A 1 81 ? 13.109 -2.129 -7.330 1.00 91.38 81 ALA A C 1
ATOM 640 O O . ALA A 1 81 ? 12.946 -1.097 -7.979 1.00 91.38 81 ALA A O 1
ATOM 641 N N . ARG A 1 82 ? 14.295 -2.450 -6.804 1.00 88.06 82 ARG A N 1
ATOM 642 C CA . ARG A 1 82 ? 15.509 -1.690 -7.102 1.00 88.06 82 ARG A CA 1
ATOM 643 C C . ARG A 1 82 ? 15.911 -1.943 -8.560 1.00 88.06 82 ARG A C 1
ATOM 645 O O . ARG A 1 82 ? 16.172 -3.099 -8.902 1.00 88.06 82 ARG A O 1
ATOM 652 N N . PRO A 1 83 ? 16.048 -0.911 -9.406 1.00 83.75 83 PRO A N 1
ATOM 653 C CA . PRO A 1 83 ? 16.585 -1.118 -10.739 1.00 83.75 83 PRO A CA 1
ATOM 654 C C . PRO A 1 83 ? 18.087 -1.423 -10.668 1.00 83.75 83 PRO A C 1
ATOM 656 O O . PRO A 1 83 ? 18.846 -0.764 -9.955 1.00 83.75 83 PRO A O 1
ATOM 659 N N . ASN A 1 84 ? 18.532 -2.439 -11.405 1.00 84.38 84 ASN A N 1
ATOM 660 C CA . ASN A 1 84 ? 19.949 -2.699 -11.634 1.00 84.38 84 ASN A CA 1
ATOM 661 C C . ASN A 1 84 ? 20.564 -1.683 -12.623 1.00 84.38 84 ASN A C 1
ATOM 663 O O . ASN A 1 84 ? 19.865 -0.957 -13.334 1.00 84.38 84 ASN A O 1
ATOM 667 N N . ALA A 1 85 ? 21.899 -1.657 -12.688 1.00 84.62 85 ALA A N 1
ATOM 668 C CA . ALA A 1 85 ? 22.646 -0.704 -13.512 1.00 84.62 85 ALA A CA 1
ATOM 669 C C . ALA A 1 85 ? 22.338 -0.804 -15.017 1.00 84.62 85 ALA A C 1
ATOM 671 O O . ALA A 1 85 ? 22.475 0.180 -15.741 1.00 84.62 85 ALA A O 1
ATOM 672 N N . TRP A 1 86 ? 21.932 -1.978 -15.501 1.00 82.62 86 TRP A N 1
ATOM 673 C CA . TRP A 1 86 ? 21.578 -2.184 -16.903 1.00 82.62 86 TRP A CA 1
ATOM 674 C C . TRP A 1 86 ? 20.264 -1.476 -17.249 1.00 82.62 86 TRP A C 1
ATOM 676 O O . TRP A 1 86 ? 20.195 -0.807 -18.279 1.00 82.62 86 TRP A O 1
ATOM 686 N N . TRP A 1 87 ? 19.253 -1.564 -16.375 1.00 76.12 87 TRP A N 1
ATOM 687 C CA . TRP A 1 87 ? 17.951 -0.910 -16.571 1.00 76.12 87 TRP A CA 1
ATOM 688 C C . TRP A 1 87 ? 18.076 0.610 -16.556 1.00 76.12 87 TRP A C 1
ATOM 690 O O . TRP A 1 87 ? 17.538 1.282 -17.434 1.00 76.12 87 TRP A O 1
ATOM 700 N N . VAL A 1 88 ? 18.859 1.137 -15.609 1.00 81.06 88 VAL A N 1
ATOM 701 C CA . VAL A 1 88 ? 19.136 2.577 -15.501 1.00 81.06 88 VAL A CA 1
ATOM 702 C C . VAL A 1 88 ? 19.793 3.096 -16.783 1.00 81.06 88 VAL A C 1
ATOM 704 O O . VAL A 1 88 ? 19.337 4.083 -17.351 1.00 81.06 88 VAL A O 1
ATOM 707 N N . LYS A 1 89 ? 20.810 2.393 -17.307 1.00 79.69 89 LYS A N 1
ATOM 708 C CA . LYS A 1 89 ? 21.494 2.777 -18.558 1.00 79.69 89 LYS A CA 1
ATOM 709 C C . LYS A 1 89 ? 20.569 2.826 -19.776 1.00 79.69 89 LYS A C 1
ATOM 711 O O . LYS A 1 89 ? 20.879 3.526 -20.733 1.00 79.69 89 LYS A O 1
ATOM 716 N N . ARG A 1 90 ? 19.465 2.077 -19.760 1.00 76.38 90 ARG A N 1
ATOM 717 C CA . ARG A 1 90 ? 18.469 2.058 -20.839 1.00 76.38 90 ARG A CA 1
ATOM 718 C C . ARG A 1 90 ? 17.247 2.938 -20.571 1.00 76.38 90 ARG A C 1
ATOM 720 O O . ARG A 1 90 ? 16.335 2.925 -21.388 1.00 76.38 90 ARG A O 1
ATOM 727 N N . ASN A 1 91 ? 17.226 3.700 -19.473 1.00 74.62 91 ASN A N 1
ATOM 728 C CA . ASN A 1 91 ? 16.078 4.519 -19.067 1.00 74.62 91 ASN A CA 1
ATOM 729 C C . ASN A 1 91 ? 14.781 3.691 -18.912 1.00 74.62 91 ASN A C 1
ATOM 731 O O . ASN A 1 91 ? 13.687 4.144 -19.240 1.00 74.62 91 ASN A O 1
ATOM 735 N N . LEU A 1 92 ? 14.913 2.448 -18.432 1.00 74.12 92 LEU A N 1
ATOM 736 C CA . LEU A 1 92 ? 13.815 1.487 -18.253 1.00 74.12 92 LEU A CA 1
ATOM 737 C C . LEU A 1 92 ? 13.365 1.405 -16.786 1.00 74.12 92 LEU A C 1
ATOM 739 O O . LEU A 1 92 ? 13.078 0.330 -16.268 1.00 74.12 92 LEU A O 1
ATOM 743 N N . THR A 1 93 ? 13.369 2.538 -16.088 1.00 78.75 93 THR A N 1
ATOM 744 C CA . THR A 1 93 ? 13.136 2.617 -14.635 1.00 78.75 93 THR A CA 1
ATOM 745 C C . THR A 1 93 ? 11.878 3.393 -14.253 1.00 78.75 93 THR A C 1
ATOM 747 O O . THR A 1 93 ? 11.555 3.501 -13.072 1.00 78.75 93 THR A O 1
ATOM 750 N N . ARG A 1 94 ? 11.127 3.867 -15.254 1.00 84.56 94 ARG A N 1
ATOM 751 C CA . ARG A 1 94 ? 9.915 4.684 -15.105 1.00 84.56 94 ARG A CA 1
ATOM 752 C C . ARG A 1 94 ? 8.673 3.835 -14.853 1.00 84.56 94 ARG A C 1
ATOM 754 O O . ARG A 1 94 ? 7.764 3.769 -15.678 1.00 84.56 94 ARG A O 1
ATOM 761 N N . GLY A 1 95 ? 8.650 3.160 -13.715 1.00 90.69 95 GLY A N 1
ATOM 762 C CA . GLY A 1 95 ? 7.504 2.366 -13.311 1.00 90.69 95 GLY A CA 1
ATOM 763 C C . GLY A 1 95 ? 6.352 3.229 -12.776 1.00 90.69 95 GLY A C 1
ATOM 764 O O . GLY A 1 95 ? 6.560 4.184 -12.021 1.00 90.69 95 GLY A O 1
ATOM 765 N N . VAL A 1 96 ? 5.117 2.880 -13.140 1.00 94.75 96 VAL A N 1
ATOM 766 C CA . VAL A 1 96 ? 3.908 3.612 -12.727 1.00 94.75 96 VAL A CA 1
ATOM 767 C C . VAL A 1 96 ? 2.873 2.645 -12.170 1.00 94.75 96 VAL A C 1
ATOM 769 O O . VAL A 1 96 ? 2.537 1.657 -12.814 1.00 94.75 96 VAL A O 1
ATOM 772 N N . VAL A 1 97 ? 2.327 2.953 -10.997 1.00 97.88 97 VAL A N 1
ATOM 773 C CA . VAL A 1 97 ? 1.168 2.270 -10.415 1.00 97.88 97 VAL A CA 1
ATOM 774 C C . VAL A 1 97 ? 0.041 3.284 -10.280 1.00 97.88 97 VAL A C 1
ATOM 776 O O . VAL A 1 97 ? 0.184 4.276 -9.560 1.00 97.88 97 VAL A O 1
ATOM 779 N N . GLU A 1 98 ? -1.071 3.062 -10.984 1.00 98.31 98 GLU A N 1
ATOM 780 C CA . GLU A 1 98 ? -2.158 4.038 -11.011 1.00 98.31 98 GLU A CA 1
ATOM 781 C C . GLU A 1 98 ? -3.578 3.489 -11.101 1.00 98.31 98 GLU A C 1
ATOM 783 O O . GLU A 1 98 ? -3.807 2.422 -11.651 1.00 98.31 98 GLU A O 1
ATOM 788 N N . ASN A 1 99 ? -4.567 4.259 -10.646 1.00 98.69 99 ASN A N 1
ATOM 789 C CA . ASN A 1 99 ? -5.985 3.891 -10.749 1.00 98.69 99 ASN A CA 1
ATOM 790 C C . ASN A 1 99 ? -6.246 2.540 -10.065 1.00 98.69 99 ASN A C 1
ATOM 792 O O . ASN A 1 99 ? -6.669 1.569 -10.697 1.00 98.69 99 ASN A O 1
ATOM 796 N N . ILE A 1 100 ? -5.910 2.474 -8.778 1.00 98.88 100 ILE A N 1
ATOM 797 C CA . ILE A 1 100 ? -5.999 1.255 -7.975 1.00 98.88 100 ILE A CA 1
ATOM 798 C C . ILE A 1 100 ? -7.083 1.417 -6.920 1.00 98.88 100 ILE A C 1
ATOM 800 O O . ILE A 1 100 ? -7.109 2.426 -6.216 1.00 98.88 100 ILE A O 1
ATOM 804 N N . VAL A 1 101 ? -7.928 0.402 -6.765 1.00 98.94 101 VAL A N 1
ATOM 805 C CA . VAL A 1 101 ? -8.973 0.368 -5.741 1.00 98.94 101 VAL A CA 1
ATOM 806 C C . VAL A 1 101 ? -8.800 -0.866 -4.862 1.00 98.94 101 VAL A C 1
ATOM 808 O O . VAL A 1 101 ? -8.751 -1.990 -5.352 1.00 98.94 101 VAL A O 1
ATOM 811 N N . TYR A 1 102 ? -8.746 -0.652 -3.552 1.00 98.88 102 TYR A N 1
ATOM 812 C CA . TYR A 1 102 ? -8.965 -1.680 -2.538 1.00 98.88 102 TYR A CA 1
ATOM 813 C C . TYR A 1 102 ? -10.271 -1.350 -1.830 1.00 98.88 102 TYR A C 1
ATOM 815 O O . TYR A 1 102 ? -10.392 -0.256 -1.276 1.00 98.88 102 TYR A O 1
ATOM 823 N N . GLN A 1 103 ? -11.242 -2.260 -1.845 1.00 98.62 103 GLN A N 1
ATOM 824 C CA . GLN A 1 103 ? -12.579 -1.986 -1.322 1.00 98.62 103 GLN A CA 1
ATOM 825 C C . GLN A 1 103 ? -13.125 -3.124 -0.460 1.00 98.62 103 GLN A C 1
ATOM 827 O O . GLN A 1 103 ? -13.097 -4.272 -0.877 1.00 98.62 103 GLN A O 1
ATOM 832 N N . ASN A 1 104 ? -13.704 -2.815 0.702 1.00 97.31 104 ASN A N 1
ATOM 833 C CA . ASN A 1 104 ? -14.367 -3.810 1.552 1.00 97.31 104 ASN A CA 1
ATOM 834 C C . ASN A 1 104 ? -13.438 -4.996 1.883 1.00 97.31 104 ASN A C 1
ATOM 836 O O . ASN A 1 104 ? -13.697 -6.151 1.536 1.00 97.31 104 ASN A O 1
ATOM 840 N N . ILE A 1 105 ? -12.299 -4.688 2.509 1.00 98.19 105 ILE A N 1
ATOM 841 C CA . ILE A 1 105 ? -11.280 -5.680 2.869 1.00 98.19 105 ILE A CA 1
ATOM 842 C C . ILE A 1 105 ? -11.092 -5.685 4.377 1.00 98.19 105 ILE A C 1
ATOM 844 O O . ILE A 1 105 ? -10.839 -4.643 4.984 1.00 98.19 105 ILE A O 1
ATOM 848 N N . THR A 1 106 ? -11.155 -6.872 4.975 1.00 95.69 106 THR A N 1
ATOM 849 C CA . THR A 1 106 ? -10.850 -7.072 6.395 1.00 95.69 106 THR A CA 1
ATOM 850 C C . THR A 1 106 ? -9.528 -7.811 6.558 1.00 95.69 106 THR A C 1
ATOM 852 O O . THR A 1 106 ? -9.310 -8.840 5.930 1.00 95.69 106 THR A O 1
ATOM 855 N N . MET A 1 107 ? -8.649 -7.308 7.421 1.00 96.12 107 MET A N 1
ATOM 856 C CA . MET A 1 107 ? -7.370 -7.926 7.768 1.00 96.12 107 MET A CA 1
ATOM 857 C C . MET A 1 107 ? -7.343 -8.227 9.264 1.00 96.12 107 MET A C 1
ATOM 859 O O . MET A 1 107 ? -7.475 -7.318 10.088 1.00 96.12 107 MET A O 1
ATOM 863 N N . GLU A 1 108 ? -7.135 -9.489 9.623 1.00 92.44 108 GLU A N 1
ATOM 864 C CA . GLU A 1 108 ? -7.032 -9.930 11.012 1.00 92.44 108 GLU A CA 1
ATOM 865 C C . GLU A 1 108 ? -5.586 -10.142 11.425 1.00 92.44 108 GLU A C 1
ATOM 867 O O . GLU A 1 108 ? -4.886 -10.985 10.879 1.00 92.44 108 GLU A O 1
ATOM 872 N N . SER A 1 109 ? -5.166 -9.439 12.470 1.00 91.50 109 SER A N 1
ATOM 873 C CA . SER A 1 109 ? -3.878 -9.608 13.142 1.00 91.50 109 SER A CA 1
ATOM 874 C C . SER A 1 109 ? -2.649 -9.585 12.215 1.00 91.50 109 SER A C 1
ATOM 876 O O . SER A 1 109 ? -1.812 -10.491 12.312 1.00 91.50 109 SER A O 1
ATOM 878 N N . PRO A 1 110 ? -2.504 -8.578 11.327 1.00 92.94 110 PRO A N 1
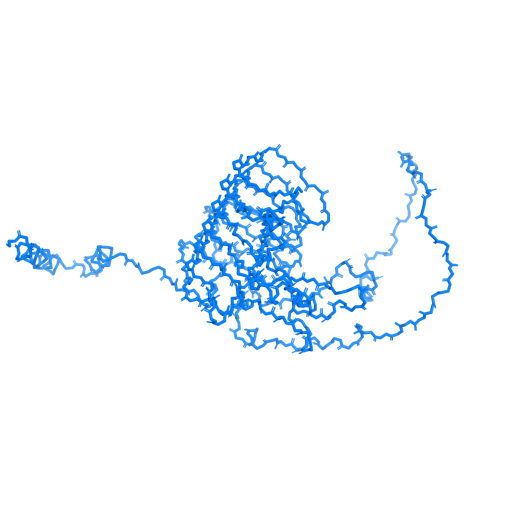ATOM 879 C CA . PRO A 1 110 ? -1.319 -8.454 10.487 1.00 92.94 110 PRO A CA 1
ATOM 880 C C . PRO A 1 110 ? -0.044 -8.351 11.335 1.00 92.94 110 PRO A C 1
ATOM 882 O O . PRO A 1 110 ? -0.011 -7.630 12.342 1.00 92.94 110 PRO A O 1
ATOM 885 N N . SER A 1 111 ? 1.000 -9.093 10.957 1.00 89.44 111 SER A N 1
ATOM 886 C CA . SER A 1 111 ? 2.219 -9.214 11.768 1.00 89.44 111 SER A CA 1
ATOM 887 C C . SER A 1 111 ? 3.223 -8.078 11.554 1.00 89.44 111 SER A C 1
ATOM 889 O O . SER A 1 111 ? 3.984 -7.771 12.471 1.00 89.44 111 SER A O 1
ATOM 891 N N . GLN A 1 112 ? 3.187 -7.428 10.389 1.00 90.19 112 GLN A N 1
ATOM 892 C CA . GLN A 1 112 ? 3.936 -6.221 10.057 1.00 90.19 112 GLN A CA 1
ATOM 893 C C . GLN A 1 112 ? 3.001 -5.069 9.645 1.00 90.19 112 GLN A C 1
ATOM 895 O O . GLN A 1 112 ? 2.007 -4.816 10.321 1.00 90.19 112 GLN A O 1
ATOM 900 N N . TRP A 1 113 ? 3.351 -4.332 8.582 1.00 91.44 113 TRP A N 1
ATOM 901 C CA . TRP A 1 113 ? 2.668 -3.145 8.068 1.00 91.44 113 TRP A CA 1
ATOM 902 C C . TRP A 1 113 ? 1.422 -3.549 7.276 1.00 91.44 113 TRP A C 1
ATOM 904 O O . TRP A 1 113 ? 1.573 -4.027 6.154 1.00 91.44 113 TRP A O 1
ATOM 914 N N . PRO A 1 114 ? 0.203 -3.342 7.798 1.00 95.56 114 PRO A N 1
ATOM 915 C CA . PRO A 1 114 ? -1.022 -3.721 7.094 1.00 95.56 114 PRO A CA 1
ATOM 916 C C . PRO A 1 114 ? -1.142 -3.048 5.724 1.00 95.56 114 PRO A C 1
ATOM 918 O O . PRO A 1 114 ? -1.598 -3.663 4.765 1.00 95.56 114 PRO A O 1
ATOM 921 N N . ILE A 1 115 ? -0.710 -1.786 5.634 1.00 98.25 115 ILE A N 1
ATOM 922 C CA . ILE A 1 115 ? -0.657 -1.009 4.396 1.00 98.25 115 ILE A CA 1
ATOM 923 C C . ILE A 1 115 ? 0.791 -0.587 4.145 1.00 98.25 115 ILE A C 1
ATOM 925 O O . ILE A 1 115 ? 1.387 0.129 4.948 1.00 98.25 115 ILE A O 1
ATOM 929 N N . TRP A 1 116 ? 1.359 -0.983 3.014 1.00 98.00 116 TRP A N 1
ATOM 930 C CA . TRP A 1 116 ? 2.670 -0.531 2.562 1.00 98.00 116 TRP A CA 1
ATOM 931 C C . TRP A 1 116 ? 2.590 -0.076 1.111 1.00 98.00 116 TRP A C 1
ATOM 933 O O . TRP A 1 116 ? 2.260 -0.866 0.233 1.00 98.00 116 TRP A O 1
ATOM 943 N N . ILE A 1 117 ? 2.936 1.182 0.853 1.00 98.25 117 ILE A N 1
ATOM 944 C CA . ILE A 1 117 ? 3.059 1.748 -0.491 1.00 98.25 117 ILE A CA 1
ATOM 945 C C . ILE A 1 117 ? 4.430 2.403 -0.573 1.00 98.25 117 ILE A C 1
ATOM 947 O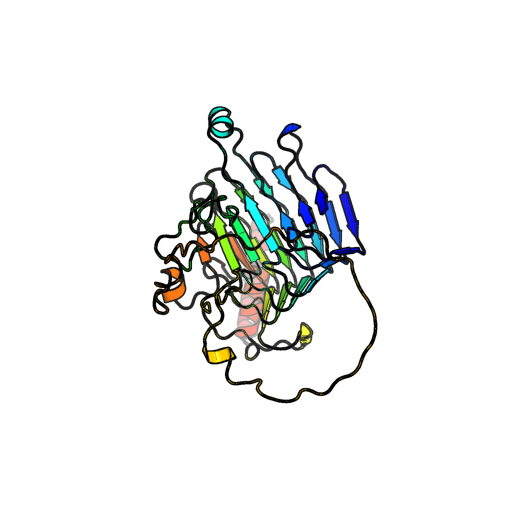 O . ILE A 1 117 ? 4.677 3.407 0.096 1.00 98.25 117 ILE A O 1
ATOM 951 N N . GLY A 1 118 ? 5.347 1.817 -1.343 1.00 96.88 118 GLY A N 1
ATOM 952 C CA . GLY A 1 118 ? 6.709 2.335 -1.409 1.00 96.88 118 GLY A CA 1
ATOM 953 C C . GLY A 1 118 ? 7.718 1.395 -2.071 1.00 96.88 118 GLY A C 1
ATOM 954 O O . GLY A 1 118 ? 7.356 0.631 -2.965 1.00 96.88 118 GLY A O 1
ATOM 955 N N . PRO A 1 119 ? 9.002 1.446 -1.686 1.00 95.44 119 PRO A N 1
ATOM 956 C CA . PRO A 1 119 ? 10.007 0.500 -2.166 1.00 95.44 119 PRO A CA 1
ATOM 957 C C . PRO A 1 119 ? 9.728 -0.921 -1.660 1.00 95.44 119 PRO A C 1
ATOM 959 O O . PRO A 1 119 ? 9.156 -1.099 -0.583 1.00 95.44 119 PRO A O 1
ATOM 962 N N . ALA A 1 120 ? 10.178 -1.939 -2.396 1.00 94.94 120 ALA A N 1
ATOM 963 C CA . ALA A 1 120 ? 10.179 -3.307 -1.891 1.00 94.94 120 ALA A CA 1
ATOM 964 C C . ALA A 1 120 ? 11.026 -3.406 -0.615 1.00 94.94 120 ALA A C 1
ATOM 966 O O . ALA A 1 120 ? 12.210 -3.060 -0.597 1.00 94.94 120 ALA A O 1
ATOM 967 N N . GLN A 1 121 ? 10.387 -3.863 0.457 1.00 93.12 121 GLN A N 1
ATOM 968 C CA . GLN A 1 121 ? 11.022 -4.258 1.700 1.00 93.12 121 GLN A CA 1
ATOM 969 C C . GLN A 1 121 ? 11.455 -5.719 1.585 1.00 93.12 121 GLN A C 1
ATOM 971 O O . GLN A 1 121 ? 10.618 -6.618 1.668 1.00 93.12 121 GLN A O 1
ATOM 976 N N . GLN A 1 122 ? 12.743 -5.944 1.339 1.00 87.31 122 GLN A N 1
ATOM 977 C CA . GLN A 1 122 ? 13.318 -7.271 1.120 1.00 87.31 122 GLN A CA 1
ATOM 978 C C . GLN A 1 122 ? 14.788 -7.295 1.556 1.00 87.31 122 GLN A C 1
ATOM 980 O O . GLN A 1 122 ? 15.489 -6.282 1.493 1.00 87.31 122 GLN A O 1
ATOM 985 N N . ALA A 1 123 ? 15.232 -8.459 2.020 1.00 79.31 123 ALA A N 1
ATOM 986 C CA . ALA A 1 123 ? 16.622 -8.716 2.371 1.00 79.31 123 ALA A CA 1
ATOM 987 C C . ALA A 1 123 ? 17.469 -8.959 1.115 1.00 79.31 123 ALA A C 1
ATOM 989 O O . ALA A 1 123 ? 16.943 -9.305 0.055 1.00 79.31 123 ALA A O 1
ATOM 990 N N . ASP A 1 124 ? 18.787 -8.830 1.243 1.00 71.81 124 ASP A N 1
ATOM 991 C CA . ASP A 1 124 ? 19.680 -9.622 0.400 1.00 71.81 124 ASP A CA 1
ATOM 992 C C . ASP A 1 124 ? 19.981 -10.972 1.071 1.00 71.81 124 ASP A C 1
ATOM 994 O O . ASP A 1 124 ? 19.615 -11.210 2.222 1.00 71.81 124 ASP A O 1
ATOM 998 N N . ALA A 1 125 ? 20.601 -11.890 0.330 1.00 66.88 125 ALA A N 1
ATOM 999 C CA . ALA A 1 125 ? 20.774 -13.272 0.773 1.00 66.88 125 ALA A CA 1
ATOM 1000 C C . ALA A 1 125 ? 21.667 -13.439 2.022 1.00 66.88 125 ALA A C 1
ATOM 1002 O O . ALA A 1 125 ? 21.688 -14.525 2.593 1.00 66.88 125 ALA A O 1
ATOM 1003 N N . SER A 1 126 ? 22.412 -12.411 2.444 1.00 81.31 126 SER A N 1
ATOM 1004 C CA . SER A 1 126 ? 23.408 -12.521 3.520 1.00 81.31 126 SER A CA 1
ATOM 1005 C C . SER A 1 126 ? 23.172 -11.578 4.698 1.00 81.31 126 SER A C 1
ATOM 1007 O O . SER A 1 126 ? 23.664 -11.842 5.794 1.00 81.31 126 SER A O 1
ATOM 1009 N N . ASN A 1 127 ? 22.421 -10.491 4.520 1.00 85.94 127 ASN A N 1
ATOM 1010 C CA . ASN A 1 127 ? 22.154 -9.515 5.563 1.00 85.94 127 ASN A CA 1
ATOM 1011 C C . ASN A 1 127 ? 20.707 -8.990 5.480 1.00 85.94 127 ASN A C 1
ATOM 1013 O O . ASN A 1 127 ? 20.402 -8.114 4.663 1.00 85.94 127 ASN A O 1
ATOM 1017 N N . PRO A 1 128 ? 19.811 -9.401 6.400 1.00 84.75 128 PRO A N 1
ATOM 1018 C CA . PRO A 1 128 ? 18.418 -8.950 6.395 1.00 84.75 128 PRO A CA 1
ATOM 1019 C C . PRO A 1 128 ? 18.270 -7.439 6.613 1.00 84.75 128 PRO A C 1
ATOM 1021 O O . PRO A 1 128 ? 17.253 -6.842 6.248 1.00 84.75 128 PRO A O 1
ATOM 1024 N N . CYS A 1 129 ? 19.290 -6.801 7.191 1.00 87.31 129 CYS A N 1
ATOM 1025 C CA . CYS A 1 129 ? 19.306 -5.369 7.409 1.00 87.31 129 CYS A CA 1
ATOM 1026 C C . CYS A 1 129 ? 19.886 -4.571 6.231 1.00 87.31 129 CYS A C 1
ATOM 1028 O O . CYS A 1 129 ? 19.778 -3.338 6.250 1.00 87.31 129 CYS A O 1
ATOM 1030 N N . HIS A 1 130 ? 20.457 -5.212 5.208 1.00 88.31 130 HIS A N 1
ATOM 1031 C CA . HIS A 1 130 ? 20.966 -4.504 4.039 1.00 88.31 130 HIS A CA 1
ATOM 1032 C C . HIS A 1 130 ? 19.811 -4.029 3.127 1.00 88.31 130 HIS A C 1
ATOM 1034 O O . HIS A 1 130 ? 18.854 -4.764 2.885 1.00 88.31 130 HIS A O 1
ATOM 1040 N N . PRO A 1 131 ? 19.836 -2.771 2.647 1.00 88.88 131 PRO A N 1
ATOM 1041 C CA . PRO A 1 131 ? 18.750 -2.203 1.853 1.00 88.88 131 PRO A CA 1
ATOM 1042 C C . PRO A 1 131 ? 18.744 -2.702 0.402 1.00 88.88 131 PRO A C 1
ATOM 1044 O O . PRO A 1 131 ? 19.665 -2.409 -0.369 1.00 88.88 131 PRO A O 1
ATOM 1047 N N . ASN A 1 132 ? 17.651 -3.343 -0.024 1.00 89.12 132 ASN A N 1
ATOM 1048 C CA . ASN A 1 132 ? 17.496 -3.722 -1.427 1.00 89.12 132 ASN A CA 1
ATOM 1049 C C . ASN A 1 132 ? 16.051 -3.696 -1.960 1.00 89.12 132 ASN A C 1
ATOM 1051 O O . ASN A 1 132 ? 15.494 -4.749 -2.176 1.00 89.12 132 ASN A O 1
ATOM 1055 N N . PRO A 1 133 ? 15.424 -2.565 -2.304 1.00 91.62 133 PRO A N 1
ATOM 1056 C CA . PRO A 1 133 ? 15.838 -1.206 -2.008 1.00 91.62 133 PRO A CA 1
ATOM 1057 C C . PRO A 1 133 ? 15.563 -0.808 -0.550 1.00 91.62 133 PRO A C 1
ATOM 1059 O O . PRO A 1 133 ? 16.242 0.081 -0.037 1.00 91.62 133 PRO A O 1
ATOM 1062 N N . CYS A 1 134 ? 14.635 -1.477 0.141 1.00 93.38 134 CYS A N 1
ATOM 1063 C CA . CYS A 1 134 ? 14.336 -1.219 1.544 1.00 93.38 134 CYS A CA 1
ATOM 1064 C C . CYS A 1 134 ? 14.655 -2.416 2.438 1.00 93.38 134 CYS A C 1
ATOM 1066 O O . CYS A 1 134 ? 14.270 -3.542 2.147 1.00 93.38 134 CYS A O 1
ATOM 1068 N N . SER A 1 135 ? 15.364 -2.152 3.533 1.00 91.50 135 SER A N 1
ATOM 1069 C CA . SER A 1 135 ? 15.781 -3.152 4.516 1.00 91.50 135 SER A CA 1
ATOM 1070 C C . SER A 1 135 ? 14.593 -3.743 5.284 1.00 91.50 135 SER A C 1
ATOM 1072 O O . SER A 1 135 ? 13.687 -3.005 5.689 1.00 91.50 135 SER A O 1
ATOM 1074 N N . LEU A 1 136 ? 14.624 -5.049 5.582 1.00 89.75 136 LEU A N 1
ATOM 1075 C CA . LEU A 1 136 ? 13.644 -5.670 6.490 1.00 89.75 136 LEU A CA 1
ATOM 1076 C C . LEU A 1 136 ? 13.754 -5.106 7.915 1.00 89.75 136 LEU A C 1
ATOM 1078 O O . LEU A 1 136 ? 12.761 -5.016 8.630 1.00 89.75 136 LEU A O 1
ATOM 1082 N N . CYS A 1 137 ? 14.947 -4.655 8.307 1.00 88.00 137 CYS A N 1
ATOM 1083 C CA . CYS A 1 137 ? 15.193 -4.048 9.614 1.00 88.00 137 CYS A CA 1
ATOM 1084 C C . CYS A 1 137 ? 14.753 -2.578 9.691 1.00 88.00 137 CYS A C 1
ATOM 1086 O O . CYS A 1 137 ? 14.813 -1.976 10.767 1.00 88.00 137 CYS A O 1
ATOM 1088 N N . TRP A 1 138 ? 14.342 -1.963 8.578 1.00 88.12 138 TRP A N 1
ATOM 1089 C CA . TRP A 1 138 ? 13.828 -0.598 8.594 1.00 88.12 138 TRP A CA 1
ATOM 1090 C C . TRP A 1 138 ? 12.378 -0.573 9.110 1.00 88.12 138 TRP A C 1
ATOM 1092 O O . TRP A 1 138 ? 11.573 -1.419 8.723 1.00 88.12 138 TRP A O 1
ATOM 1102 N N . PRO A 1 139 ? 11.995 0.398 9.955 1.00 82.19 139 PRO A N 1
ATOM 1103 C CA . PRO A 1 139 ? 12.800 1.450 10.561 1.00 82.19 139 PRO A CA 1
ATOM 1104 C C . PRO A 1 139 ? 13.091 1.137 12.024 1.00 82.19 139 PRO A C 1
ATOM 1106 O O . PRO A 1 139 ? 12.917 2.003 12.872 1.00 82.19 139 PRO A O 1
ATOM 1109 N N . MET A 1 140 ? 13.407 -0.112 12.349 1.00 76.19 140 MET A N 1
ATOM 1110 C CA . MET A 1 140 ? 13.655 -0.541 13.726 1.00 76.19 140 MET A CA 1
ATOM 1111 C C . MET A 1 140 ? 15.125 -0.424 14.100 1.00 76.19 140 MET A C 1
ATOM 1113 O O . MET A 1 140 ? 15.445 -0.221 15.267 1.00 76.19 140 MET A O 1
ATOM 1117 N N . SER A 1 141 ? 16.019 -0.534 13.117 1.00 79.62 141 SER A N 1
ATOM 1118 C CA . SER A 1 141 ? 17.446 -0.305 13.307 1.00 79.62 141 SER A CA 1
ATOM 1119 C C . SER A 1 141 ? 17.849 1.087 12.800 1.00 79.62 141 SER A C 1
ATOM 1121 O O . SER A 1 141 ? 17.467 1.459 11.688 1.00 79.62 141 SER A O 1
ATOM 1123 N N . PRO A 1 142 ? 18.665 1.849 13.557 1.00 76.75 142 PRO A N 1
ATOM 1124 C CA . PRO A 1 142 ? 19.151 3.167 13.144 1.00 76.75 142 PRO A CA 1
ATOM 1125 C C . PRO A 1 142 ? 20.063 3.130 11.917 1.00 76.75 142 PRO A C 1
ATOM 1127 O O . PRO A 1 142 ? 20.214 4.144 11.239 1.00 76.75 142 PRO A O 1
ATOM 1130 N N . THR A 1 143 ? 20.689 1.986 11.642 1.00 82.50 143 THR A N 1
ATOM 1131 C CA . THR A 1 143 ? 21.574 1.800 10.486 1.00 82.50 143 THR A CA 1
ATOM 1132 C C . THR A 1 143 ? 20.844 1.208 9.284 1.00 82.50 143 THR A C 1
ATOM 1134 O O . THR A 1 143 ? 21.377 1.246 8.174 1.00 82.50 143 THR A O 1
ATOM 1137 N N . ALA A 1 144 ? 19.627 0.687 9.478 1.00 87.00 144 ALA A N 1
ATOM 1138 C CA . ALA A 1 144 ? 18.811 0.171 8.393 1.00 87.00 144 ALA A CA 1
ATOM 1139 C C . ALA A 1 144 ? 18.314 1.320 7.516 1.00 87.00 144 ALA A C 1
ATOM 1141 O O . ALA A 1 144 ? 17.770 2.316 7.996 1.00 87.00 144 ALA A O 1
ATOM 1142 N N . LYS A 1 145 ? 18.487 1.161 6.205 1.00 90.62 145 LYS A N 1
ATOM 1143 C CA . LYS A 1 145 ? 18.091 2.160 5.213 1.00 90.62 145 LYS A CA 1
ATOM 1144 C C . LYS A 1 145 ? 16.888 1.680 4.415 1.00 90.62 145 LYS A C 1
ATOM 1146 O O . LYS A 1 145 ? 16.661 0.482 4.245 1.00 90.62 145 LYS A O 1
ATOM 1151 N N . CYS A 1 146 ? 16.140 2.643 3.902 1.00 91.81 146 CYS A N 1
ATOM 1152 C CA . CYS A 1 146 ? 15.054 2.413 2.969 1.00 91.81 146 CYS A CA 1
ATOM 1153 C C . CYS A 1 146 ? 15.243 3.376 1.806 1.00 91.81 146 CYS A C 1
ATOM 1155 O O . CYS A 1 146 ? 15.036 4.575 1.967 1.00 91.81 146 CYS A O 1
ATOM 1157 N N . HIS A 1 147 ? 15.736 2.877 0.675 1.00 92.38 147 HIS A N 1
ATOM 1158 C CA . HIS A 1 147 ? 15.963 3.711 -0.498 1.00 92.38 147 HIS A CA 1
ATOM 1159 C C . HIS A 1 147 ? 14.675 3.771 -1.314 1.00 92.38 147 HIS A C 1
ATOM 1161 O O . HIS A 1 147 ? 14.204 2.753 -1.815 1.00 92.38 147 HIS A O 1
ATOM 1167 N N . ILE A 1 148 ? 14.093 4.958 -1.435 1.00 90.44 148 ILE A N 1
ATOM 1168 C CA . ILE A 1 148 ? 12.934 5.173 -2.298 1.00 90.44 148 ILE A CA 1
ATOM 1169 C C . ILE A 1 148 ? 13.400 5.118 -3.761 1.00 90.44 148 ILE A C 1
ATOM 1171 O O . ILE A 1 148 ? 14.474 5.619 -4.096 1.00 90.44 148 ILE A O 1
ATOM 1175 N N . VAL A 1 149 ? 12.625 4.470 -4.631 1.00 89.88 149 VAL A N 1
ATOM 1176 C CA . VAL A 1 149 ? 12.958 4.326 -6.056 1.00 89.88 149 VAL A CA 1
ATOM 1177 C C . VAL A 1 149 ? 12.641 5.641 -6.777 1.00 89.88 149 VAL A C 1
ATOM 1179 O O . VAL A 1 149 ? 11.516 6.121 -6.717 1.00 89.88 149 VAL A O 1
ATOM 1182 N N . GLN A 1 150 ? 13.633 6.259 -7.428 1.00 86.19 150 GLN A N 1
ATOM 1183 C CA . GLN A 1 150 ? 13.531 7.670 -7.840 1.00 86.19 150 GLN A CA 1
ATOM 1184 C C . GLN A 1 150 ? 12.484 7.938 -8.924 1.00 86.19 150 GLN A C 1
ATOM 1186 O O . GLN A 1 150 ? 11.791 8.950 -8.885 1.00 86.19 150 GLN A O 1
ATOM 1191 N N . GLU A 1 151 ? 12.354 7.022 -9.879 1.00 84.88 151 GLU A N 1
ATOM 1192 C CA . GLU A 1 151 ? 11.448 7.158 -11.024 1.00 84.88 151 GLU A CA 1
ATOM 1193 C C . GLU A 1 151 ? 10.124 6.409 -10.841 1.00 84.88 151 GLU A C 1
ATOM 1195 O O . GLU A 1 151 ? 9.377 6.221 -11.800 1.00 84.88 151 GLU A O 1
ATOM 1200 N N . SER A 1 152 ? 9.817 5.976 -9.615 1.00 90.31 152 SER A N 1
ATOM 1201 C CA . SER A 1 152 ? 8.568 5.280 -9.349 1.00 90.31 152 SER A CA 1
ATOM 1202 C C . SER A 1 152 ? 7.428 6.239 -9.045 1.00 90.31 152 SER A C 1
ATOM 1204 O O . SER A 1 152 ? 7.546 7.071 -8.146 1.00 90.31 152 SER A O 1
ATOM 1206 N N . THR A 1 153 ? 6.302 6.067 -9.732 1.00 95.25 153 THR A N 1
ATOM 1207 C CA . THR A 1 153 ? 5.103 6.888 -9.535 1.00 95.25 153 THR A CA 1
ATOM 1208 C C . THR A 1 153 ? 3.953 6.065 -8.973 1.00 95.25 153 THR A C 1
ATOM 1210 O O . THR A 1 153 ? 3.623 5.002 -9.495 1.00 95.25 153 THR A O 1
ATOM 1213 N N . TYR A 1 154 ? 3.293 6.614 -7.956 1.00 98.12 154 TYR A N 1
ATOM 1214 C CA . TYR A 1 154 ? 2.030 6.126 -7.410 1.00 98.12 154 TYR A CA 1
ATOM 1215 C C . TYR A 1 154 ? 0.971 7.213 -7.579 1.00 98.12 154 TYR A C 1
ATOM 1217 O O . TYR A 1 154 ? 1.165 8.322 -7.076 1.00 98.12 154 TYR A O 1
ATOM 1225 N N . ARG A 1 155 ? -0.145 6.924 -8.257 1.00 98.19 155 ARG A N 1
ATOM 1226 C CA . ARG A 1 155 ? -1.209 7.925 -8.431 1.00 98.19 155 ARG A CA 1
ATOM 1227 C C . ARG A 1 155 ? -2.622 7.361 -8.451 1.00 98.19 155 ARG A C 1
ATOM 1229 O O . ARG A 1 155 ? -2.841 6.266 -8.943 1.00 98.19 155 ARG A O 1
ATOM 1236 N N . ASN A 1 156 ? -3.592 8.124 -7.959 1.00 98.50 156 ASN A N 1
ATOM 1237 C CA . ASN A 1 156 ? -5.004 7.725 -7.930 1.00 98.50 156 ASN A CA 1
ATOM 1238 C C . ASN A 1 156 ? -5.220 6.337 -7.288 1.00 98.50 156 ASN A C 1
ATOM 1240 O O . ASN A 1 156 ? -5.569 5.360 -7.955 1.00 98.50 156 ASN A O 1
ATOM 1244 N N . ILE A 1 157 ? -4.946 6.248 -5.987 1.00 98.81 157 ILE A N 1
ATOM 1245 C CA . ILE A 1 157 ? -5.070 5.017 -5.198 1.00 98.81 157 ILE A CA 1
ATOM 1246 C C . ILE A 1 157 ? -6.168 5.221 -4.160 1.00 98.81 157 ILE A C 1
ATOM 1248 O O . ILE A 1 157 ? -6.086 6.130 -3.336 1.00 98.81 157 ILE A O 1
ATOM 1252 N N . MET A 1 158 ? -7.179 4.362 -4.162 1.00 98.75 158 MET A N 1
ATOM 1253 C CA . MET A 1 158 ? -8.305 4.441 -3.238 1.00 98.75 158 MET A CA 1
ATOM 1254 C C . MET A 1 158 ? -8.356 3.213 -2.337 1.00 98.75 158 MET A C 1
ATOM 1256 O O . MET A 1 158 ? -8.372 2.079 -2.812 1.00 98.75 158 MET A O 1
ATOM 1260 N N . LEU A 1 159 ? -8.405 3.451 -1.029 1.00 98.81 159 LEU A N 1
ATOM 1261 C CA . LEU A 1 159 ? -8.686 2.446 -0.010 1.00 98.81 159 LEU A CA 1
ATOM 1262 C C . LEU A 1 159 ? -10.040 2.790 0.613 1.00 98.81 159 LEU A C 1
ATOM 1264 O O . LEU A 1 159 ? -10.171 3.831 1.258 1.00 98.81 159 LEU A O 1
ATOM 1268 N N . ILE A 1 160 ? -11.033 1.930 0.392 1.00 98.31 160 ILE A N 1
ATOM 1269 C CA . ILE A 1 160 ? -12.439 2.147 0.743 1.00 98.31 160 ILE A CA 1
ATOM 1270 C C . ILE A 1 160 ? -12.897 1.018 1.668 1.00 98.31 160 ILE A C 1
ATOM 1272 O O . ILE A 1 160 ? -12.763 -0.153 1.327 1.00 98.31 160 ILE A O 1
ATOM 1276 N N . ASP A 1 161 ? -13.444 1.349 2.836 1.00 96.00 161 ASP A N 1
ATOM 1277 C CA . ASP A 1 161 ? -13.967 0.369 3.800 1.00 96.00 161 ASP A CA 1
ATOM 1278 C C . ASP A 1 161 ? -12.947 -0.737 4.134 1.00 96.00 161 ASP A C 1
ATOM 1280 O O . ASP A 1 161 ? -13.203 -1.937 4.030 1.00 96.00 161 ASP A O 1
ATOM 1284 N N . ILE A 1 162 ? -11.745 -0.308 4.521 1.00 97.12 162 ILE A N 1
ATOM 1285 C CA . ILE A 1 162 ? -10.666 -1.205 4.938 1.00 97.12 162 ILE A CA 1
ATOM 1286 C C . ILE A 1 162 ? -10.692 -1.345 6.457 1.00 97.12 162 ILE A C 1
ATOM 1288 O O . ILE A 1 162 ? -10.521 -0.359 7.174 1.00 97.12 162 ILE A O 1
ATOM 1292 N N . GLN A 1 163 ? -10.855 -2.567 6.954 1.00 93.31 163 GLN A N 1
ATOM 1293 C CA . GLN A 1 163 ? -10.871 -2.870 8.380 1.00 93.31 163 GLN A CA 1
ATOM 1294 C C . GLN A 1 163 ? -9.614 -3.653 8.767 1.00 93.31 163 GLN A C 1
ATOM 1296 O O . GLN A 1 163 ? -9.401 -4.773 8.319 1.00 93.31 163 GLN A O 1
ATOM 1301 N N . ILE A 1 164 ? -8.783 -3.077 9.630 1.00 94.19 164 ILE A N 1
ATOM 1302 C CA . ILE A 1 164 ? -7.560 -3.693 10.150 1.00 94.19 164 ILE A CA 1
ATOM 1303 C C . ILE A 1 164 ? -7.755 -3.956 11.641 1.00 94.19 164 ILE A C 1
ATOM 1305 O O . ILE A 1 164 ? -7.890 -3.026 12.440 1.00 94.19 164 ILE A O 1
ATOM 1309 N N . ASN A 1 165 ? -7.751 -5.224 12.030 1.00 88.25 165 ASN A N 1
ATOM 1310 C CA . ASN A 1 165 ? -7.995 -5.640 13.406 1.00 88.25 165 ASN A CA 1
ATOM 1311 C C . ASN A 1 165 ? -6.703 -6.171 14.028 1.00 88.25 165 ASN A C 1
ATOM 1313 O O . ASN A 1 165 ? -6.026 -7.007 13.440 1.00 88.25 165 ASN A O 1
ATOM 1317 N N . ASN A 1 166 ? -6.363 -5.710 15.234 1.00 86.19 166 ASN A N 1
ATOM 1318 C CA . ASN A 1 166 ? -5.222 -6.209 16.020 1.00 86.19 166 ASN A CA 1
ATOM 1319 C C . ASN A 1 166 ? -3.852 -6.207 15.304 1.00 86.19 166 ASN A C 1
ATOM 1321 O O . ASN A 1 166 ? -3.120 -7.192 15.433 1.00 86.19 166 ASN A O 1
ATOM 1325 N N . PRO A 1 167 ? -3.455 -5.154 14.563 1.00 87.94 167 PRO A N 1
ATOM 1326 C CA . PRO A 1 167 ? -2.137 -5.151 13.937 1.00 87.94 167 PRO A CA 1
ATOM 1327 C C . PRO A 1 167 ? -1.032 -5.190 14.999 1.00 87.94 167 PRO A C 1
ATOM 1329 O O . PRO A 1 167 ? -1.131 -4.529 16.037 1.00 87.94 167 PRO A O 1
ATOM 1332 N N . LYS A 1 168 ? 0.039 -5.946 14.731 1.00 84.00 168 LYS A N 1
ATOM 1333 C CA . LYS A 1 168 ? 1.216 -5.986 15.615 1.00 84.00 168 LYS A CA 1
ATOM 1334 C C . LYS A 1 168 ? 2.093 -4.739 15.467 1.00 84.00 168 LYS A C 1
ATOM 1336 O O . LYS A 1 168 ? 2.724 -4.318 16.434 1.00 84.00 168 LYS A O 1
ATOM 1341 N N . MET A 1 169 ? 2.116 -4.134 14.278 1.00 81.06 169 MET A N 1
ATOM 1342 C CA . MET A 1 169 ? 2.891 -2.926 13.975 1.00 81.06 169 MET A CA 1
ATOM 1343 C C . MET A 1 169 ? 2.004 -1.714 13.667 1.00 81.06 169 MET A C 1
ATOM 1345 O O . MET A 1 169 ? 0.782 -1.748 13.804 1.00 81.06 169 MET A O 1
ATOM 1349 N N . SER A 1 170 ? 2.640 -0.604 13.272 1.00 85.12 170 SER A N 1
ATOM 1350 C CA . SER A 1 170 ? 1.924 0.579 12.803 1.00 85.12 170 SER A CA 1
ATOM 1351 C C . SER A 1 170 ? 1.027 0.249 11.603 1.00 85.12 170 SER A C 1
ATOM 1353 O O . SER A 1 170 ? 1.403 -0.573 10.766 1.00 85.12 170 SER A O 1
ATOM 1355 N N . PRO A 1 171 ? -0.122 0.942 11.497 1.00 89.50 171 PRO A N 1
ATOM 1356 C CA . PRO A 1 171 ? -1.078 0.816 10.400 1.00 89.50 171 PRO A CA 1
ATOM 1357 C C . PRO A 1 171 ? -0.519 0.892 8.982 1.00 89.50 171 PRO A C 1
ATOM 1359 O O . PRO A 1 171 ? -1.114 0.307 8.078 1.00 89.50 171 PRO A O 1
ATOM 1362 N N . GLY A 1 172 ? 0.595 1.592 8.762 1.00 92.69 172 GLY A N 1
ATOM 1363 C CA . GLY A 1 172 ? 1.198 1.563 7.445 1.00 92.69 172 GLY A CA 1
ATOM 1364 C C . GLY A 1 172 ? 2.323 2.542 7.165 1.00 92.69 172 GLY A C 1
ATOM 1365 O O . GLY A 1 172 ? 2.716 3.375 7.987 1.00 92.69 172 GLY A O 1
ATOM 1366 N N . VAL A 1 173 ? 2.828 2.412 5.945 1.00 95.12 173 VAL A N 1
ATOM 1367 C CA . VAL A 1 173 ? 3.986 3.114 5.397 1.00 95.12 173 VAL A CA 1
ATOM 1368 C C . VAL A 1 173 ? 3.631 3.630 4.006 1.00 95.12 173 VAL A C 1
ATOM 1370 O O . VAL A 1 173 ? 3.152 2.867 3.171 1.00 95.12 173 VAL A O 1
ATOM 1373 N N . LEU A 1 174 ? 3.877 4.918 3.770 1.00 96.62 174 LEU A N 1
ATOM 1374 C CA . LEU A 1 174 ? 3.691 5.602 2.492 1.00 96.62 174 LEU A CA 1
ATOM 1375 C C . LEU A 1 174 ? 4.999 6.318 2.139 1.00 96.62 174 LEU A C 1
ATOM 1377 O O . LEU A 1 174 ? 5.363 7.284 2.804 1.00 96.62 174 LEU A O 1
ATOM 1381 N N . LEU A 1 175 ? 5.730 5.831 1.140 1.00 96.12 175 LEU A N 1
ATOM 1382 C CA . LEU A 1 175 ? 7.043 6.357 0.759 1.00 96.12 175 LEU A CA 1
ATOM 1383 C C . LEU A 1 175 ? 7.093 6.603 -0.753 1.00 96.12 175 LEU A C 1
ATOM 1385 O O . LEU A 1 175 ? 7.239 5.663 -1.535 1.00 96.12 175 LEU A O 1
ATOM 1389 N N . GLY A 1 176 ? 6.972 7.868 -1.148 1.00 94.38 176 GLY A N 1
ATOM 1390 C CA . GLY A 1 176 ? 7.168 8.356 -2.514 1.00 94.38 176 GLY A CA 1
ATOM 1391 C C . GLY A 1 176 ? 8.474 9.131 -2.659 1.00 94.38 176 GLY A C 1
ATOM 1392 O O . GLY A 1 176 ? 9.019 9.628 -1.674 1.00 94.38 176 GLY A O 1
ATOM 1393 N N . HIS A 1 177 ? 8.999 9.227 -3.881 1.00 93.00 177 HIS A N 1
ATOM 1394 C CA . HIS A 1 177 ? 10.205 10.017 -4.133 1.00 93.00 177 HIS A CA 1
ATOM 1395 C C . HIS A 1 177 ? 9.861 11.511 -4.150 1.00 93.00 177 HIS A C 1
ATOM 1397 O O . HIS A 1 177 ? 8.738 11.881 -4.488 1.00 93.00 177 HIS A O 1
ATOM 1403 N N . GLU A 1 178 ? 10.805 12.392 -3.815 1.00 90.44 178 GLU A N 1
ATOM 1404 C CA . GLU A 1 178 ? 10.532 13.838 -3.778 1.00 90.44 178 GLU A CA 1
ATOM 1405 C C . GLU A 1 178 ? 10.180 14.414 -5.158 1.00 90.44 178 GLU A C 1
ATOM 1407 O O . GLU A 1 178 ? 9.293 15.265 -5.246 1.00 90.44 178 GLU A O 1
ATOM 1412 N N . ASP A 1 179 ? 10.803 13.892 -6.219 1.00 90.38 179 ASP A N 1
ATOM 1413 C CA . ASP A 1 179 ? 10.530 14.289 -7.610 1.00 90.38 179 ASP A CA 1
ATOM 1414 C C . ASP A 1 179 ? 9.292 13.602 -8.211 1.00 90.38 179 ASP A C 1
ATOM 1416 O O . ASP A 1 179 ? 8.705 14.104 -9.164 1.00 90.38 179 ASP A O 1
ATOM 1420 N N . ASN A 1 180 ? 8.879 12.458 -7.652 1.00 92.81 180 ASN A N 1
ATOM 1421 C CA . ASN A 1 180 ? 7.743 11.654 -8.119 1.00 92.81 180 ASN A CA 1
ATOM 1422 C C . ASN A 1 180 ? 6.880 11.254 -6.918 1.00 92.81 180 ASN A C 1
ATOM 1424 O O . ASN A 1 180 ? 6.830 10.093 -6.499 1.00 92.81 180 ASN A O 1
ATOM 1428 N N . LYS A 1 181 ? 6.252 12.264 -6.311 1.00 95.62 181 LYS A N 1
ATOM 1429 C CA . LYS A 1 181 ? 5.451 12.095 -5.097 1.00 95.62 181 LYS A CA 1
ATOM 1430 C C . LYS A 1 181 ? 4.230 11.212 -5.358 1.00 95.62 181 LYS A C 1
ATOM 1432 O O . LYS A 1 181 ? 3.662 11.224 -6.447 1.00 95.62 181 LYS A O 1
ATOM 1437 N N . ILE A 1 182 ? 3.791 10.496 -4.324 1.00 97.38 182 ILE A N 1
ATOM 1438 C CA . ILE A 1 182 ? 2.492 9.818 -4.308 1.00 97.38 182 ILE A CA 1
ATOM 1439 C C . ILE A 1 182 ? 1.401 10.891 -4.413 1.00 97.38 182 ILE A C 1
ATOM 1441 O O . ILE A 1 182 ? 1.286 11.739 -3.520 1.00 97.38 182 ILE A O 1
ATOM 1445 N N . ASP A 1 183 ? 0.588 10.828 -5.468 1.00 97.31 183 ASP A N 1
ATOM 1446 C CA . ASP A 1 183 ? -0.451 11.823 -5.746 1.00 97.31 183 ASP A CA 1
ATOM 1447 C C . ASP A 1 183 ? -1.857 11.218 -5.839 1.00 97.31 183 ASP A C 1
ATOM 1449 O O . ASP A 1 183 ? -2.125 10.304 -6.613 1.00 97.31 183 ASP A O 1
ATOM 1453 N N . GLY A 1 184 ? -2.805 11.764 -5.081 1.00 96.75 184 GLY A N 1
ATOM 1454 C CA . GLY A 1 184 ? -4.195 11.317 -5.129 1.00 96.75 184 GLY A CA 1
ATOM 1455 C C . GLY A 1 184 ? -4.392 9.962 -4.456 1.00 96.75 184 GLY A C 1
ATOM 1456 O O . GLY A 1 184 ? -4.981 9.058 -5.042 1.00 96.75 184 GLY A O 1
ATOM 1457 N N . ILE A 1 185 ? -3.898 9.816 -3.226 1.00 98.00 185 ILE A N 1
ATOM 1458 C CA . ILE A 1 185 ? -4.256 8.682 -2.370 1.00 98.00 185 ILE A CA 1
ATOM 1459 C C . ILE A 1 185 ? -5.450 9.051 -1.484 1.00 98.00 185 ILE A C 1
ATOM 1461 O O . ILE A 1 185 ? -5.458 10.110 -0.857 1.00 98.00 185 ILE A O 1
ATOM 1465 N N . VAL A 1 186 ? -6.467 8.192 -1.430 1.00 98.44 186 VAL A N 1
ATOM 1466 C CA . VAL A 1 186 ? -7.700 8.429 -0.667 1.00 98.44 186 VAL A CA 1
ATOM 1467 C C . VAL A 1 186 ? -7.924 7.305 0.331 1.00 98.44 186 VAL A C 1
ATOM 1469 O O . VAL A 1 186 ? -7.995 6.139 -0.053 1.00 98.44 186 VAL A O 1
ATOM 1472 N N . PHE A 1 187 ? -8.066 7.661 1.608 1.00 98.12 187 PHE A N 1
ATOM 1473 C CA . PHE A 1 187 ? -8.524 6.753 2.660 1.00 98.12 187 PHE A CA 1
ATOM 1474 C C . PHE A 1 187 ? -9.967 7.088 3.023 1.00 98.12 187 PHE A C 1
ATOM 1476 O O . PHE A 1 187 ? -10.221 8.044 3.764 1.00 98.12 187 PHE A O 1
ATOM 1483 N N . ASP A 1 188 ? -10.903 6.277 2.545 1.00 97.12 188 ASP A N 1
ATOM 1484 C CA . ASP A 1 188 ? -12.320 6.374 2.870 1.00 97.12 188 ASP A CA 1
ATOM 1485 C C . ASP A 1 188 ? -12.730 5.218 3.782 1.00 97.12 188 ASP A C 1
ATOM 1487 O O . ASP A 1 188 ? -12.649 4.051 3.414 1.00 97.12 188 ASP A O 1
ATOM 1491 N N . ASN A 1 189 ? -13.117 5.535 5.017 1.00 93.75 189 ASN A N 1
ATOM 1492 C CA . ASN A 1 189 ? -13.450 4.548 6.044 1.00 93.75 189 ASN A CA 1
ATOM 1493 C C . ASN A 1 189 ? -12.361 3.483 6.323 1.00 93.75 189 ASN A C 1
ATOM 1495 O O . ASN A 1 189 ? -12.686 2.354 6.685 1.00 93.75 189 ASN A O 1
ATOM 1499 N N . VAL A 1 190 ? -11.076 3.843 6.246 1.00 94.88 190 VAL A N 1
ATOM 1500 C CA . VAL A 1 190 ? -9.945 2.974 6.630 1.00 94.88 190 VAL A CA 1
ATOM 1501 C C . VAL A 1 190 ? -9.771 2.977 8.146 1.00 94.88 190 VAL A C 1
ATOM 1503 O O . VAL A 1 190 ? -9.459 4.013 8.734 1.00 94.88 190 VAL A O 1
ATOM 1506 N N . ARG A 1 191 ? -9.964 1.836 8.808 1.00 89.69 191 ARG A N 1
ATOM 1507 C CA . ARG A 1 191 ? -10.046 1.754 10.270 1.00 89.69 191 ARG A CA 1
ATOM 1508 C C . ARG A 1 191 ? -9.103 0.737 10.871 1.00 89.69 191 ARG A C 1
ATOM 1510 O O . ARG A 1 191 ? -8.977 -0.376 10.378 1.00 89.69 191 ARG A O 1
ATOM 1517 N N . VAL A 1 192 ? -8.523 1.110 12.009 1.00 88.69 192 VAL A N 1
ATOM 1518 C CA . VAL A 1 192 ? -7.641 0.247 12.794 1.00 88.69 192 VAL A CA 1
ATOM 1519 C C . VAL A 1 192 ? -8.153 0.115 14.227 1.00 88.69 192 VAL A C 1
ATOM 1521 O O . VAL A 1 192 ? -8.270 1.109 14.952 1.00 88.69 192 VAL A O 1
ATOM 1524 N N . THR A 1 193 ? -8.429 -1.114 14.658 1.00 82.06 193 THR A N 1
ATOM 1525 C CA . THR A 1 193 ? -9.002 -1.426 15.981 1.00 82.06 193 THR A CA 1
ATOM 1526 C C . THR A 1 193 ? -8.084 -2.294 16.837 1.00 82.06 193 THR A C 1
ATOM 1528 O O . THR A 1 193 ? -7.213 -3.018 16.345 1.00 82.06 193 THR A O 1
ATOM 1531 N N . LYS A 1 194 ? -8.330 -2.247 18.152 1.00 69.12 194 LYS A N 1
ATOM 1532 C CA . LYS A 1 194 ? -7.988 -3.334 19.077 1.00 69.12 194 LYS A CA 1
ATOM 1533 C C . LYS A 1 194 ? -9.226 -4.194 19.333 1.00 69.12 194 LYS A C 1
ATOM 1535 O O . LYS A 1 194 ? -10.319 -3.666 19.510 1.00 69.12 194 LYS A O 1
ATOM 1540 N N . GLY A 1 195 ? -9.034 -5.500 19.452 1.00 59.00 195 GLY A N 1
ATOM 1541 C CA . GLY A 1 195 ? -10.076 -6.472 19.764 1.00 59.00 195 GLY A CA 1
ATOM 1542 C C . GLY A 1 195 ? -10.665 -7.164 18.536 1.00 59.00 195 GLY A C 1
ATOM 1543 O O . GLY A 1 195 ? -10.152 -7.064 17.426 1.00 59.00 195 GLY A O 1
ATOM 1544 N N . ARG A 1 196 ? -11.731 -7.936 18.760 1.00 52.50 196 ARG A N 1
ATOM 1545 C CA . ARG A 1 196 ? -12.392 -8.731 17.713 1.00 52.50 196 ARG A CA 1
ATOM 1546 C C . ARG A 1 196 ? -12.896 -7.837 16.565 1.00 52.50 196 ARG A C 1
ATOM 1548 O O . ARG A 1 196 ? -13.257 -6.691 16.843 1.00 52.50 196 ARG A O 1
ATOM 1555 N N . PRO A 1 197 ? -12.987 -8.355 15.324 1.00 52.81 197 PRO A N 1
ATOM 1556 C CA . PRO A 1 197 ? -13.637 -7.655 14.220 1.00 52.81 197 PRO A CA 1
ATOM 1557 C C . PRO A 1 197 ? -14.993 -7.098 14.657 1.00 52.81 197 PRO A C 1
ATOM 1559 O O . PRO A 1 197 ? -15.852 -7.827 15.159 1.00 52.81 197 PRO A O 1
ATOM 1562 N N . LEU A 1 198 ? -15.175 -5.787 14.503 1.00 52.72 198 LEU A N 1
ATOM 1563 C CA . LEU A 1 198 ? -16.442 -5.119 14.776 1.00 52.72 198 LEU A CA 1
ATOM 1564 C C . LEU A 1 198 ? -17.120 -4.779 13.445 1.00 52.72 198 LEU A C 1
ATOM 1566 O O . LEU A 1 198 ? -16.449 -4.265 12.551 1.00 52.72 198 LEU A O 1
ATOM 1570 N N . PRO A 1 199 ? -18.445 -4.978 13.312 1.00 57.44 199 PRO A N 1
ATOM 1571 C CA . PRO A 1 199 ? -19.190 -4.444 12.179 1.00 57.44 199 PRO A CA 1
ATOM 1572 C C . PRO A 1 199 ? -18.978 -2.928 12.060 1.00 57.44 199 PRO A C 1
ATOM 1574 O O . PRO A 1 199 ? -18.972 -2.226 13.078 1.00 57.44 199 PRO A O 1
ATOM 1577 N N . MET A 1 200 ? -18.887 -2.402 10.833 1.00 53.16 200 MET A N 1
ATOM 1578 C CA . MET A 1 200 ? -18.622 -0.975 10.559 1.00 53.16 200 MET A CA 1
ATOM 1579 C C . MET A 1 200 ? -19.574 -0.008 11.284 1.00 53.16 200 MET A C 1
ATOM 1581 O O . MET A 1 200 ? -19.186 1.108 11.654 1.00 53.16 200 MET A O 1
ATOM 1585 N N . SER A 1 201 ? -20.810 -0.446 11.534 1.00 58.31 201 SER A N 1
ATOM 1586 C CA . SER A 1 201 ? -21.854 0.291 12.255 1.00 58.31 201 SER A CA 1
ATOM 1587 C C . SER A 1 201 ? -21.602 0.435 13.761 1.00 58.31 201 SER A C 1
ATOM 1589 O O . SER A 1 201 ? -22.123 1.364 14.374 1.00 58.31 201 SER A O 1
ATOM 1591 N N . ARG A 1 202 ? -20.793 -0.444 14.367 1.00 56.06 202 ARG A N 1
ATOM 1592 C CA . ARG A 1 202 ? -20.557 -0.514 15.824 1.00 56.06 202 ARG A CA 1
ATOM 1593 C C . ARG A 1 202 ? -19.212 0.057 16.267 1.00 56.06 202 ARG A C 1
ATOM 1595 O O . ARG A 1 202 ? -18.872 0.006 17.448 1.00 56.06 202 ARG A O 1
ATOM 1602 N N . TYR A 1 203 ? -18.436 0.599 15.339 1.00 52.38 203 TYR A N 1
ATOM 1603 C CA . TYR A 1 203 ? -17.126 1.155 15.640 1.00 52.38 203 TYR A CA 1
ATOM 1604 C C . TYR A 1 203 ? -17.227 2.450 16.456 1.00 52.38 203 TYR A C 1
ATOM 1606 O O . TYR A 1 203 ? -17.868 3.417 16.031 1.00 52.38 203 TYR A O 1
ATOM 1614 N N . LYS A 1 204 ? -16.503 2.496 17.578 1.00 56.56 204 LYS A N 1
ATOM 1615 C CA . LYS A 1 204 ? -16.317 3.685 18.416 1.00 56.56 204 LYS A CA 1
ATOM 1616 C C . LYS A 1 204 ? -14.843 4.078 18.467 1.00 56.56 204 LYS A C 1
ATOM 1618 O O . LYS A 1 204 ? -13.972 3.213 18.417 1.00 56.56 204 LYS A O 1
ATOM 1623 N N . ARG A 1 205 ? -14.556 5.380 18.590 1.00 54.09 205 ARG A N 1
ATOM 1624 C CA . ARG A 1 205 ? -13.178 5.904 18.649 1.00 54.09 205 ARG A CA 1
ATOM 1625 C C . ARG A 1 205 ? -12.421 5.402 19.891 1.00 54.09 205 ARG A C 1
ATOM 1627 O O . ARG A 1 205 ? -11.206 5.282 19.834 1.00 54.09 205 ARG A O 1
ATOM 1634 N N . GLU A 1 206 ? -13.101 5.040 20.975 1.00 51.38 206 GLU A N 1
ATOM 1635 C CA . GLU A 1 206 ? -12.468 4.390 22.134 1.00 51.38 206 GLU A CA 1
ATOM 1636 C C . GLU A 1 206 ? -11.977 2.949 21.876 1.00 51.38 206 GLU A C 1
ATOM 1638 O O . GLU A 1 206 ? -11.077 2.490 22.569 1.00 51.38 206 GLU A O 1
ATOM 1643 N N . ASN A 1 207 ? -12.473 2.260 20.839 1.00 54.03 207 ASN A N 1
ATOM 1644 C CA . ASN A 1 207 ? -12.022 0.906 20.461 1.00 54.03 207 ASN A CA 1
ATOM 1645 C C . ASN A 1 207 ? -10.768 0.933 19.562 1.00 54.03 207 ASN A C 1
ATOM 1647 O O . ASN A 1 207 ? -10.420 -0.054 18.905 1.00 54.03 207 ASN A O 1
ATOM 1651 N N . THR A 1 208 ? -10.119 2.094 19.465 1.00 53.75 208 THR A N 1
ATOM 1652 C CA . THR A 1 208 ? -9.014 2.327 18.537 1.00 53.75 208 THR A CA 1
ATOM 1653 C C . THR A 1 208 ? -7.691 1.846 19.098 1.00 53.75 208 THR A C 1
ATOM 1655 O O . THR A 1 208 ? -7.482 1.762 20.308 1.00 53.75 208 THR A O 1
ATOM 1658 N N . PHE A 1 209 ? -6.778 1.519 18.187 1.00 55.84 209 PHE A N 1
ATOM 1659 C CA . PHE A 1 209 ? -5.394 1.216 18.520 1.00 55.84 209 PHE A CA 1
ATOM 1660 C C . PHE A 1 209 ? -4.733 2.431 19.212 1.00 55.84 209 PHE A C 1
ATOM 1662 O O . PHE A 1 209 ? -4.545 3.457 18.564 1.00 55.84 209 PHE A O 1
ATOM 1669 N N . PRO A 1 210 ? -4.371 2.356 20.509 1.00 46.44 210 PRO A N 1
ATOM 1670 C CA . PRO A 1 210 ? -3.906 3.482 21.309 1.00 46.44 210 PRO A CA 1
ATOM 1671 C C . PRO A 1 210 ? -2.374 3.626 21.307 1.00 46.44 210 PRO A C 1
ATOM 1673 O O . PRO A 1 210 ? -1.826 4.272 22.191 1.00 46.44 210 PRO A O 1
ATOM 1676 N N . GLY A 1 211 ? -1.648 2.978 20.392 1.00 43.34 211 GLY A N 1
ATOM 1677 C CA . GLY A 1 211 ? -0.199 2.827 20.524 1.00 43.34 211 GLY A CA 1
ATOM 1678 C C . GLY A 1 211 ? 0.573 3.223 19.281 1.00 43.34 211 GLY A C 1
ATOM 1679 O O . GLY A 1 211 ? 0.342 2.701 18.201 1.00 43.34 211 GLY A O 1
ATOM 1680 N N . THR A 1 212 ? 1.558 4.097 19.443 1.00 46.72 212 THR A N 1
ATOM 1681 C CA . THR A 1 212 ? 2.737 4.139 18.571 1.00 46.72 212 THR A CA 1
ATOM 1682 C C . THR A 1 212 ? 3.369 2.750 18.450 1.00 46.72 212 THR A C 1
ATOM 1684 O O . THR A 1 212 ? 3.336 1.994 19.422 1.00 46.72 212 THR A O 1
ATOM 1687 N N . LEU A 1 213 ? 3.948 2.462 17.276 1.00 40.00 213 LEU A N 1
ATOM 1688 C CA . LEU A 1 213 ? 4.757 1.281 16.936 1.00 40.00 213 LEU A CA 1
ATOM 1689 C C . LEU A 1 213 ? 5.288 0.516 18.158 1.00 40.00 213 LEU A C 1
ATOM 1691 O O . LEU A 1 213 ? 6.115 1.039 18.904 1.00 40.00 213 LEU A O 1
ATOM 1695 N N . GLN A 1 214 ? 4.815 -0.716 18.343 1.00 38.06 214 GLN A N 1
ATOM 1696 C CA . GLN A 1 214 ? 5.493 -1.673 19.210 1.00 38.06 214 GLN A CA 1
ATOM 1697 C C . GLN A 1 214 ? 6.744 -2.179 18.466 1.00 38.06 214 GLN A C 1
ATOM 1699 O O . GLN A 1 214 ? 6.666 -2.396 17.250 1.00 38.06 214 GLN A O 1
ATOM 1704 N N . PRO A 1 215 ? 7.896 -2.329 19.142 1.00 35.12 215 PRO A N 1
ATOM 1705 C CA . PRO A 1 215 ? 9.041 -3.047 18.591 1.00 35.12 215 PRO A CA 1
ATOM 1706 C C . PRO A 1 215 ? 8.600 -4.443 18.137 1.00 35.12 215 PRO A C 1
ATOM 1708 O O . PRO A 1 215 ? 7.825 -5.101 18.830 1.00 35.12 215 PRO A O 1
ATOM 1711 N N . ILE A 1 216 ? 9.059 -4.882 16.965 1.00 36.75 216 ILE A N 1
ATOM 1712 C CA . ILE A 1 216 ? 8.751 -6.221 16.463 1.00 36.75 216 ILE A CA 1
ATOM 1713 C C . ILE A 1 216 ? 9.360 -7.263 17.413 1.00 36.75 216 ILE A C 1
ATOM 1715 O O . ILE A 1 216 ? 10.571 -7.287 17.612 1.00 36.75 216 ILE A O 1
ATOM 1719 N N . HIS A 1 217 ? 8.525 -8.161 17.936 1.00 32.03 217 HIS A N 1
ATOM 1720 C CA . HIS A 1 217 ? 8.934 -9.544 18.166 1.00 32.03 217 HIS A CA 1
ATOM 1721 C C . HIS A 1 217 ? 8.624 -10.294 16.875 1.00 32.03 217 HIS A C 1
ATOM 1723 O O . HIS A 1 217 ? 7.453 -10.447 16.521 1.00 32.03 217 HIS A O 1
ATOM 1729 N N . ASP A 1 218 ? 9.659 -10.666 16.128 1.00 34.00 218 ASP A N 1
ATOM 1730 C CA . ASP A 1 218 ? 9.509 -11.368 14.859 1.00 34.00 218 ASP A CA 1
ATOM 1731 C C . ASP A 1 218 ? 9.413 -12.868 15.160 1.00 34.00 218 ASP A C 1
ATOM 1733 O O . ASP A 1 218 ? 10.388 -13.431 15.655 1.00 34.00 218 ASP A O 1
ATOM 1737 N N . PRO A 1 219 ? 8.275 -13.538 14.908 1.00 35.56 219 PRO A N 1
ATOM 1738 C CA . PRO A 1 219 ? 8.198 -14.989 15.033 1.00 35.56 219 PRO A CA 1
ATOM 1739 C C . PRO A 1 219 ? 8.853 -15.737 13.855 1.00 35.56 219 PRO A C 1
ATOM 1741 O O . PRO A 1 219 ? 8.937 -16.959 13.914 1.00 35.56 219 PRO A O 1
ATOM 1744 N N . TYR A 1 220 ? 9.304 -15.050 12.797 1.00 33.09 220 TYR A N 1
ATOM 1745 C CA . TYR A 1 220 ? 9.951 -15.651 11.621 1.00 33.09 220 TYR A CA 1
ATOM 1746 C C . TYR A 1 220 ? 11.483 -15.569 11.636 1.00 33.09 220 TYR A C 1
ATOM 1748 O O . TYR A 1 220 ? 12.126 -15.979 10.673 1.00 33.09 220 TYR A O 1
ATOM 1756 N N . VAL A 1 221 ? 12.081 -15.119 12.743 1.00 33.81 221 VAL A N 1
ATOM 1757 C CA . VAL A 1 221 ? 13.502 -15.351 13.028 1.00 33.81 221 VAL A CA 1
ATOM 1758 C C . VAL A 1 221 ? 13.586 -16.549 13.978 1.00 33.81 221 VAL A C 1
ATOM 1760 O O . VAL A 1 221 ? 13.264 -16.397 15.161 1.00 33.81 221 VAL A O 1
ATOM 1763 N N . PRO A 1 222 ? 14.005 -17.744 13.518 1.00 31.77 222 PRO A N 1
ATOM 1764 C CA . PRO A 1 222 ? 14.335 -18.830 14.430 1.00 31.77 222 PRO A CA 1
ATOM 1765 C C . PRO A 1 222 ? 15.413 -18.321 15.395 1.00 31.77 222 PRO A C 1
ATOM 1767 O O . PRO A 1 222 ? 16.500 -17.948 14.962 1.00 31.77 222 PRO A O 1
ATOM 1770 N N . GLY A 1 223 ? 15.102 -18.247 16.692 1.00 32.38 223 GLY A N 1
ATOM 1771 C CA . GLY A 1 223 ? 16.105 -17.965 17.726 1.00 32.38 223 GLY A CA 1
ATOM 1772 C C . GLY A 1 223 ? 15.828 -16.817 18.698 1.00 32.38 223 GLY A C 1
ATOM 1773 O O . GLY A 1 223 ? 16.640 -16.619 19.596 1.00 32.38 223 GLY A O 1
ATOM 1774 N N . ILE A 1 224 ? 14.706 -16.091 18.615 1.00 33.94 224 ILE A N 1
ATOM 1775 C CA . ILE A 1 224 ? 14.326 -15.141 19.681 1.00 33.94 224 ILE A CA 1
ATOM 1776 C C . ILE A 1 224 ? 13.212 -15.746 20.540 1.00 33.94 224 ILE A C 1
ATOM 1778 O O . ILE A 1 224 ? 12.057 -15.335 20.489 1.00 33.94 224 ILE A O 1
ATOM 1782 N N . VAL A 1 225 ? 13.576 -16.738 21.354 1.00 32.22 225 VAL A N 1
ATOM 1783 C CA . VAL A 1 225 ? 12.801 -17.091 22.549 1.00 32.22 225 VAL A CA 1
ATOM 1784 C C . VAL A 1 225 ? 13.274 -16.152 23.649 1.00 32.22 225 VAL A C 1
ATOM 1786 O O . VAL A 1 225 ? 14.403 -16.261 24.127 1.00 32.22 225 VAL A O 1
ATOM 1789 N N . THR A 1 226 ? 12.444 -15.192 24.051 1.00 36.25 226 THR A N 1
ATOM 1790 C CA . THR A 1 226 ? 12.719 -14.469 25.291 1.00 36.25 226 THR A CA 1
ATOM 1791 C C . THR A 1 226 ? 12.534 -15.432 26.456 1.00 36.25 226 THR A C 1
ATOM 1793 O O . THR A 1 226 ? 11.511 -16.103 26.558 1.00 36.25 226 THR A O 1
ATOM 1796 N N . THR A 1 227 ? 13.511 -15.480 27.359 1.00 38.41 227 THR A N 1
ATOM 1797 C CA . THR A 1 227 ? 13.547 -16.345 28.554 1.00 38.41 227 THR A CA 1
ATOM 1798 C C . THR A 1 227 ? 12.323 -16.220 29.473 1.00 38.41 227 THR A C 1
ATOM 1800 O O . THR A 1 227 ? 12.124 -17.064 30.344 1.00 38.41 227 THR A O 1
ATOM 1803 N N . ASN A 1 228 ? 11.469 -15.218 29.258 1.00 36.84 228 ASN A N 1
ATOM 1804 C CA . ASN A 1 228 ? 10.235 -15.006 30.007 1.00 36.84 228 ASN A CA 1
ATOM 1805 C C . ASN A 1 228 ? 9.062 -15.907 29.573 1.00 36.84 228 ASN A C 1
ATOM 1807 O O . ASN A 1 228 ? 8.132 -16.067 30.359 1.00 36.84 228 ASN A O 1
ATOM 1811 N N . ASP A 1 229 ? 9.114 -16.552 28.402 1.00 38.28 229 ASP A N 1
ATOM 1812 C CA . ASP A 1 229 ? 8.050 -17.473 27.955 1.00 38.28 229 ASP A CA 1
ATOM 1813 C C . ASP A 1 229 ? 8.217 -18.908 28.495 1.00 38.28 229 ASP A C 1
ATOM 1815 O O . ASP A 1 229 ? 7.326 -19.745 28.358 1.00 38.28 229 ASP A O 1
ATOM 1819 N N . LEU A 1 230 ? 9.329 -19.205 29.181 1.00 33.75 230 LEU A N 1
ATOM 1820 C CA . LEU A 1 230 ? 9.629 -20.542 29.716 1.00 33.75 230 LEU A CA 1
ATOM 1821 C C . LEU A 1 230 ? 9.100 -20.802 31.138 1.00 33.75 230 LEU A C 1
ATOM 1823 O O . LEU A 1 230 ? 9.301 -21.893 31.672 1.00 33.75 230 LEU A O 1
ATOM 1827 N N . VAL A 1 231 ? 8.398 -19.852 31.764 1.00 35.62 231 VAL A N 1
ATOM 1828 C CA . VAL A 1 231 ? 7.891 -20.028 33.144 1.00 35.62 231 VAL A CA 1
ATOM 1829 C C . VAL A 1 231 ? 6.423 -20.479 33.196 1.00 35.62 231 VAL A C 1
ATOM 1831 O O . VAL A 1 231 ? 5.961 -20.939 34.237 1.00 35.62 231 VAL A O 1
ATOM 1834 N N . ALA A 1 232 ? 5.690 -20.461 32.081 1.00 36.66 232 ALA A N 1
ATOM 1835 C CA . ALA A 1 232 ? 4.247 -20.711 32.087 1.00 36.66 232 ALA A CA 1
ATOM 1836 C C . ALA A 1 232 ? 3.795 -21.999 31.383 1.00 36.66 232 ALA A C 1
ATOM 1838 O O . ALA A 1 232 ? 2.669 -22.052 30.916 1.00 36.66 232 ALA A O 1
ATOM 1839 N N . THR A 1 233 ? 4.602 -23.063 31.344 1.00 35.31 233 THR A N 1
ATOM 1840 C CA . THR A 1 233 ? 4.064 -24.414 31.075 1.00 35.31 233 THR A CA 1
ATOM 1841 C C . THR A 1 233 ? 5.014 -25.486 31.589 1.00 35.31 233 THR A C 1
ATOM 1843 O O . THR A 1 233 ? 5.744 -26.129 30.842 1.00 35.31 233 THR A O 1
ATOM 1846 N N . LYS A 1 234 ? 5.002 -25.708 32.906 1.00 31.02 234 LYS A N 1
ATOM 1847 C CA . LYS A 1 234 ? 5.492 -26.962 33.477 1.00 31.02 234 LYS A CA 1
ATOM 1848 C C . LYS A 1 234 ? 4.294 -27.734 34.017 1.00 31.02 234 LYS A C 1
ATOM 1850 O O . LYS A 1 234 ? 3.661 -27.299 34.974 1.00 31.02 234 LYS A O 1
ATOM 1855 N N . ARG A 1 235 ? 4.109 -28.931 33.449 1.00 30.86 235 ARG A N 1
ATOM 1856 C CA . ARG A 1 235 ? 3.439 -30.109 34.028 1.00 30.86 235 ARG A CA 1
ATOM 1857 C C . ARG A 1 235 ? 1.945 -30.301 33.699 1.00 30.86 235 ARG A C 1
ATOM 1859 O O . ARG A 1 235 ? 1.072 -29.910 34.464 1.00 30.86 235 ARG A O 1
ATOM 1866 N N . ARG A 1 236 ? 1.684 -31.076 32.640 1.00 27.62 236 ARG A N 1
ATOM 1867 C CA . ARG A 1 236 ? 0.952 -32.358 32.726 1.00 27.62 236 ARG A CA 1
ATOM 1868 C C . ARG A 1 236 ? 1.177 -33.166 31.447 1.00 27.62 236 ARG A C 1
ATOM 1870 O O . ARG A 1 236 ? 0.556 -32.913 30.424 1.00 27.62 236 ARG A O 1
ATOM 1877 N N . GLU A 1 237 ? 2.084 -34.131 31.536 1.00 35.41 237 GLU A N 1
ATOM 1878 C CA . GLU A 1 237 ? 2.034 -35.327 30.700 1.00 35.41 237 GLU A CA 1
ATOM 1879 C C . GLU A 1 237 ? 0.839 -36.176 31.147 1.00 35.41 237 GLU A C 1
ATOM 1881 O O . GLU A 1 237 ? 0.663 -36.390 32.349 1.00 35.41 237 GLU A O 1
ATOM 1886 N N . LEU A 1 238 ? 0.041 -36.658 30.193 1.00 29.09 238 LEU A N 1
ATOM 1887 C CA . LEU A 1 238 ? -0.408 -38.051 30.153 1.00 29.09 238 LEU A CA 1
ATOM 1888 C C . LEU A 1 238 ? -0.995 -38.381 28.771 1.00 29.09 238 LEU A C 1
ATOM 1890 O O . LEU A 1 238 ? -1.858 -37.690 28.240 1.00 29.09 238 LEU A O 1
ATOM 1894 N N . SER A 1 239 ? -0.425 -39.450 28.230 1.00 29.75 239 SER A N 1
ATOM 1895 C CA . SER A 1 239 ? -0.596 -40.168 26.967 1.00 29.75 239 SER A CA 1
ATOM 1896 C C . SER A 1 239 ? -2.029 -40.514 26.540 1.00 29.75 239 SER A C 1
ATOM 1898 O O . SER A 1 239 ? -2.835 -40.922 27.372 1.00 29.75 239 SER A O 1
ATOM 1900 N N . THR A 1 240 ? -2.299 -40.576 25.231 1.00 29.70 240 THR A N 1
ATOM 1901 C CA . THR A 1 240 ? -2.274 -41.822 24.418 1.00 29.70 240 THR A CA 1
ATOM 1902 C C . THR A 1 240 ? -2.616 -41.534 22.944 1.00 29.70 240 THR A C 1
ATOM 1904 O O . THR A 1 240 ? -3.192 -40.500 22.628 1.00 29.70 240 THR A O 1
ATOM 1907 N N . ALA A 1 241 ? -2.143 -42.439 22.079 1.00 26.72 241 ALA A N 1
ATOM 1908 C CA . ALA A 1 241 ? -2.128 -42.487 20.609 1.00 26.72 241 ALA A CA 1
ATOM 1909 C C . ALA A 1 241 ? -3.476 -42.142 19.918 1.00 26.72 241 ALA A C 1
ATOM 1911 O O . ALA A 1 241 ? -4.517 -42.209 20.557 1.00 26.72 241 ALA A O 1
ATOM 1912 N N . SER A 1 242 ? -3.558 -41.766 18.636 1.00 28.61 242 SER A N 1
ATOM 1913 C CA . SER A 1 242 ? -2.962 -42.433 17.468 1.00 28.61 242 SER A CA 1
ATOM 1914 C C . SER A 1 242 ? -3.172 -41.626 16.165 1.00 28.61 242 SER A C 1
ATOM 1916 O O . SER A 1 242 ? -4.226 -41.028 15.967 1.00 28.61 242 SER A O 1
ATOM 1918 N N . ASP A 1 243 ? -2.170 -41.712 15.286 1.00 26.98 243 ASP A N 1
ATOM 1919 C CA . ASP A 1 243 ? -2.222 -41.724 13.813 1.00 26.98 243 ASP A CA 1
ATOM 1920 C C . ASP A 1 243 ? -2.580 -40.459 13.009 1.00 26.98 243 ASP A C 1
ATOM 1922 O O . ASP A 1 243 ? -3.738 -40.170 12.724 1.00 26.98 243 ASP A O 1
ATOM 1926 N N . LEU A 1 244 ? -1.533 -39.804 12.484 1.00 28.09 244 LEU A N 1
ATOM 1927 C CA . LEU A 1 244 ? -1.360 -39.576 11.037 1.00 28.09 244 LEU A CA 1
ATOM 1928 C C . LEU A 1 244 ? 0.091 -39.149 10.751 1.00 28.09 244 LEU A C 1
ATOM 1930 O O . LEU A 1 244 ? 0.502 -38.016 10.994 1.00 28.09 244 LEU A O 1
ATOM 1934 N N . VAL A 1 245 ? 0.869 -40.121 10.275 1.00 27.61 245 VAL A N 1
ATOM 1935 C CA . VAL A 1 245 ? 2.278 -40.020 9.877 1.00 27.61 245 VAL A CA 1
ATOM 1936 C C . VAL A 1 245 ? 2.378 -39.342 8.506 1.00 27.61 245 VAL A C 1
ATOM 1938 O O . VAL A 1 245 ? 1.750 -39.799 7.554 1.00 27.61 245 VAL A O 1
ATOM 1941 N N . TRP A 1 246 ? 3.212 -38.306 8.388 1.00 29.12 246 TRP A N 1
ATOM 1942 C CA . TRP A 1 246 ? 3.794 -37.867 7.113 1.00 29.12 246 TRP A CA 1
ATOM 1943 C C . TRP A 1 246 ? 5.286 -38.237 7.114 1.00 29.12 246 TRP A C 1
ATOM 1945 O O . TRP A 1 246 ? 5.915 -38.138 8.167 1.00 29.12 246 TRP A O 1
ATOM 1955 N N . PRO A 1 247 ? 5.849 -38.716 5.991 1.00 28.38 247 PRO A N 1
ATOM 1956 C CA . PRO A 1 247 ? 7.171 -39.331 5.967 1.00 28.38 247 PRO A CA 1
ATOM 1957 C C . PRO A 1 247 ? 8.306 -38.312 6.133 1.00 28.38 247 PRO A C 1
ATOM 1959 O O . PRO A 1 247 ? 8.404 -37.331 5.395 1.00 28.38 247 PRO A O 1
ATOM 1962 N N . ASP A 1 248 ? 9.196 -38.622 7.075 1.00 31.19 248 ASP A N 1
ATOM 1963 C CA . ASP A 1 248 ? 10.515 -38.024 7.254 1.00 31.19 248 ASP A CA 1
ATOM 1964 C C . ASP A 1 248 ? 11.428 -38.376 6.070 1.00 31.19 248 ASP A C 1
ATOM 1966 O O . ASP A 1 248 ? 11.995 -39.466 6.009 1.00 31.19 248 ASP A O 1
ATOM 1970 N N . SER A 1 249 ? 11.628 -37.446 5.136 1.00 29.75 249 SER A N 1
ATOM 1971 C CA . SER A 1 249 ? 12.861 -37.423 4.340 1.00 29.75 249 SER A CA 1
ATOM 1972 C C . SER A 1 249 ? 13.117 -36.039 3.742 1.00 29.75 249 SER A C 1
ATOM 1974 O O . SER A 1 249 ? 12.736 -35.768 2.608 1.00 29.75 249 SER A O 1
ATOM 1976 N N . MET A 1 250 ? 13.748 -35.159 4.522 1.00 26.44 250 MET A N 1
ATOM 1977 C CA . MET A 1 250 ? 14.729 -34.150 4.079 1.00 26.44 250 MET A CA 1
ATOM 1978 C C . MET A 1 250 ? 15.058 -33.229 5.263 1.00 26.44 250 MET A C 1
ATOM 1980 O O . MET A 1 250 ? 14.721 -32.049 5.285 1.00 26.44 250 MET A O 1
ATOM 1984 N N . MET A 1 251 ? 15.728 -33.784 6.272 1.00 28.72 251 MET A N 1
ATOM 1985 C CA . MET A 1 251 ? 16.549 -32.989 7.183 1.00 28.72 251 MET A CA 1
ATOM 1986 C C . MET A 1 251 ? 18.013 -33.268 6.836 1.00 28.72 251 MET A C 1
ATOM 1988 O O . MET A 1 251 ? 18.417 -34.432 6.885 1.00 28.72 251 MET A O 1
ATOM 1992 N N . PRO A 1 252 ? 18.814 -32.260 6.450 1.00 29.30 252 PRO A N 1
ATOM 1993 C CA . PRO A 1 252 ? 20.260 -32.399 6.462 1.00 29.30 252 PRO A CA 1
ATOM 1994 C C . PRO A 1 252 ? 20.744 -32.621 7.896 1.00 29.30 252 PRO A C 1
ATOM 1996 O O . PRO A 1 252 ? 20.191 -32.065 8.847 1.00 29.30 252 PRO A O 1
ATOM 1999 N N . SER A 1 253 ? 21.761 -33.467 8.006 1.00 28.16 253 SER A N 1
ATOM 2000 C CA . SER A 1 253 ? 22.439 -33.896 9.220 1.00 28.16 253 SER A CA 1
ATOM 2001 C C . SER A 1 253 ? 22.927 -32.735 10.086 1.00 28.16 253 SER A C 1
ATOM 2003 O O . SER A 1 253 ? 23.343 -31.684 9.599 1.00 28.16 253 SER A O 1
ATOM 2005 N N . ASN A 1 254 ? 22.892 -32.974 11.398 1.00 35.69 254 ASN A N 1
ATOM 2006 C CA . ASN A 1 254 ? 23.569 -32.176 12.409 1.00 35.69 254 ASN A CA 1
ATOM 2007 C C . ASN A 1 254 ? 25.083 -32.261 12.198 1.00 35.69 254 ASN A C 1
ATOM 2009 O O . ASN A 1 254 ? 25.705 -33.180 12.721 1.00 35.69 254 ASN A O 1
ATOM 2013 N N . ASP A 1 255 ? 25.654 -31.288 11.500 1.00 29.27 255 ASP A N 1
ATOM 2014 C CA . ASP A 1 255 ? 27.090 -31.041 11.511 1.00 29.27 255 ASP A CA 1
ATOM 2015 C C . ASP A 1 255 ? 27.342 -29.573 11.890 1.00 29.27 255 ASP A C 1
ATOM 2017 O O . ASP A 1 255 ? 26.930 -28.640 11.204 1.00 29.27 255 ASP A O 1
ATOM 2021 N N . GLU A 1 256 ? 27.968 -29.417 13.058 1.00 28.69 256 GLU A N 1
ATOM 2022 C CA . GLU A 1 256 ? 28.701 -28.250 13.561 1.00 28.69 256 GLU A CA 1
ATOM 2023 C C . GLU A 1 256 ? 28.009 -26.877 13.481 1.00 28.69 256 GLU A C 1
ATOM 2025 O O . GLU A 1 256 ? 28.216 -26.059 12.582 1.00 28.69 256 GLU A O 1
ATOM 2030 N N . VAL A 1 257 ? 27.274 -26.562 14.554 1.00 29.88 257 VAL A N 1
ATOM 2031 C CA . VAL A 1 257 ? 26.943 -25.188 14.946 1.00 29.88 257 VAL A CA 1
ATOM 2032 C C . VAL A 1 257 ? 28.246 -24.452 15.274 1.00 29.88 257 VAL A C 1
ATOM 2034 O O . VAL A 1 257 ? 28.692 -24.412 16.418 1.00 29.88 257 VAL A O 1
ATOM 2037 N N . ASN A 1 258 ? 28.861 -23.848 14.260 1.00 26.44 258 ASN A N 1
ATOM 2038 C CA . ASN A 1 258 ? 29.763 -22.731 14.480 1.00 26.44 258 ASN A CA 1
ATOM 2039 C C . ASN A 1 258 ? 28.914 -21.548 14.950 1.00 26.44 258 ASN A C 1
ATOM 2041 O O . ASN A 1 258 ? 28.136 -20.975 14.186 1.00 26.44 258 ASN A O 1
ATOM 2045 N N . GLU A 1 259 ? 29.056 -21.207 16.229 1.00 32.84 259 GLU A N 1
ATOM 2046 C CA . GLU A 1 259 ? 28.514 -20.003 16.845 1.00 32.84 259 GLU A CA 1
ATOM 2047 C C . GLU A 1 259 ? 28.997 -18.747 16.098 1.00 32.84 259 GLU A C 1
ATOM 2049 O O . GLU A 1 259 ? 29.981 -18.103 16.467 1.00 32.84 259 GLU A O 1
ATOM 2054 N N . SER A 1 260 ? 28.264 -18.328 15.065 1.00 30.08 260 SER A N 1
ATOM 2055 C CA . SER A 1 260 ? 28.316 -16.950 14.584 1.00 30.08 260 SER A CA 1
ATOM 2056 C C . SER A 1 260 ? 27.541 -16.076 15.570 1.00 30.08 260 SER A C 1
ATOM 2058 O O . SER A 1 260 ? 26.385 -15.698 15.363 1.00 30.08 260 SER A O 1
ATOM 2060 N N . ASN A 1 261 ? 28.192 -15.796 16.692 1.00 30.67 261 ASN A N 1
ATOM 2061 C CA . ASN A 1 261 ? 27.779 -14.797 17.656 1.00 30.67 261 ASN A CA 1
ATOM 2062 C C . ASN A 1 261 ? 27.551 -13.437 16.970 1.00 30.67 261 ASN A C 1
ATOM 2064 O O . ASN A 1 261 ? 28.460 -12.859 16.381 1.00 30.67 261 ASN A O 1
ATOM 2068 N N . GLY A 1 262 ? 26.354 -12.877 17.165 1.00 34.06 262 GLY A N 1
ATOM 2069 C CA . GLY A 1 262 ? 26.188 -11.431 17.323 1.00 34.06 262 GLY A CA 1
ATOM 2070 C C . GLY A 1 262 ? 25.791 -10.619 16.090 1.00 34.06 262 GLY A C 1
ATOM 2071 O O . GLY A 1 262 ? 26.610 -9.918 15.506 1.00 34.06 262 GLY A O 1
ATOM 2072 N N . PHE A 1 263 ? 24.485 -10.538 15.820 1.00 35.66 263 PHE A N 1
ATOM 2073 C CA . PHE A 1 263 ? 23.916 -9.328 15.197 1.00 35.66 263 PHE A CA 1
ATOM 2074 C C . PHE A 1 263 ? 22.613 -8.848 15.857 1.00 35.66 263 PHE A C 1
ATOM 2076 O O . PHE A 1 263 ? 22.321 -7.655 15.849 1.00 35.66 263 PHE A O 1
ATOM 2083 N N . PHE A 1 264 ? 21.875 -9.736 16.535 1.00 37.41 264 PHE A N 1
ATOM 2084 C CA . PHE A 1 264 ? 20.610 -9.402 17.205 1.00 37.41 264 PHE A CA 1
ATOM 2085 C C . PHE A 1 264 ? 20.728 -9.175 18.729 1.00 37.41 264 PHE A C 1
ATOM 2087 O O . PHE A 1 264 ? 19.718 -8.987 19.390 1.00 37.41 264 PHE A O 1
ATOM 2094 N N . SER A 1 265 ? 21.926 -9.141 19.327 1.00 31.45 265 SER A N 1
ATOM 2095 C CA . SER A 1 265 ? 22.094 -8.933 20.785 1.00 31.45 265 SER A CA 1
ATOM 2096 C C . SER A 1 265 ? 22.268 -7.466 21.218 1.00 31.45 265 SER A C 1
ATOM 2098 O O . SER A 1 265 ? 22.427 -7.186 22.403 1.00 31.45 265 SER A O 1
ATOM 2100 N N . LYS A 1 266 ? 22.212 -6.504 20.284 1.00 34.66 266 LYS A N 1
ATOM 2101 C CA . LYS A 1 266 ? 22.333 -5.056 20.565 1.00 34.66 266 LYS A CA 1
ATOM 2102 C C . LYS A 1 266 ? 21.143 -4.237 20.051 1.00 34.66 266 LYS A C 1
ATOM 2104 O O . LYS A 1 266 ? 21.312 -3.123 19.556 1.00 34.66 266 LYS A O 1
ATOM 2109 N N . TRP A 1 267 ? 19.925 -4.759 20.175 1.00 44.31 267 TRP A N 1
ATOM 2110 C CA . TRP A 1 267 ? 18.734 -3.928 19.988 1.00 44.31 267 TRP A CA 1
ATOM 2111 C C . TRP A 1 267 ? 18.564 -3.009 21.193 1.00 44.31 267 TRP A C 1
ATOM 2113 O O . TRP A 1 267 ? 18.418 -3.470 22.320 1.00 44.31 267 TRP A O 1
ATOM 2123 N N . ASN A 1 268 ? 18.596 -1.698 20.956 1.00 42.31 268 ASN A N 1
ATOM 2124 C CA . ASN A 1 268 ? 18.250 -0.713 21.971 1.00 42.31 268 ASN A CA 1
ATOM 2125 C C . ASN A 1 268 ? 16.721 -0.513 21.956 1.00 42.31 268 ASN A C 1
ATOM 2127 O O . ASN A 1 268 ? 16.221 0.122 21.022 1.00 42.31 268 ASN A O 1
ATOM 2131 N N . PRO A 1 269 ? 15.973 -0.986 22.971 1.00 45.62 269 PRO A N 1
ATOM 2132 C CA . PRO A 1 269 ? 14.514 -0.853 23.020 1.00 45.62 269 PRO A CA 1
ATOM 2133 C C . PRO A 1 269 ? 14.033 0.609 23.115 1.00 45.62 269 PRO A C 1
ATOM 2135 O O . PRO A 1 269 ? 12.839 0.876 22.992 1.00 45.62 269 PRO A O 1
ATOM 2138 N N . PHE A 1 270 ? 14.945 1.571 23.306 1.00 45.94 270 PHE A N 1
ATOM 2139 C CA . PHE A 1 270 ? 14.645 2.999 23.420 1.00 45.94 270 PHE A CA 1
ATOM 2140 C C . PHE A 1 270 ? 14.816 3.790 22.115 1.00 45.94 270 PHE A C 1
ATOM 2142 O O . PHE A 1 270 ? 14.479 4.978 22.077 1.00 45.94 270 PHE A O 1
ATOM 2149 N N . TRP A 1 271 ? 15.330 3.189 21.034 1.00 44.03 271 TRP A N 1
ATOM 2150 C CA . TRP A 1 271 ? 15.459 3.915 19.771 1.00 44.03 271 TRP A CA 1
ATOM 2151 C C . TRP A 1 271 ? 14.113 3.999 19.042 1.00 44.03 271 TRP A C 1
ATOM 2153 O O . TRP A 1 271 ? 13.517 2.992 18.671 1.00 44.03 271 TRP A O 1
ATOM 2163 N N . LYS A 1 272 ? 13.645 5.232 18.816 1.00 53.78 272 LYS A N 1
ATOM 2164 C CA . LYS A 1 272 ? 12.463 5.538 18.002 1.00 53.78 272 LYS A CA 1
ATOM 2165 C C . LYS A 1 272 ? 12.885 6.349 16.770 1.00 53.78 272 LYS A C 1
ATOM 2167 O O . LYS A 1 272 ? 13.478 7.423 16.958 1.00 53.78 272 LYS A O 1
ATOM 2172 N N . PRO A 1 273 ? 12.579 5.916 15.529 1.00 53.91 273 PRO A N 1
ATOM 2173 C CA . PRO A 1 273 ? 12.799 6.729 14.333 1.00 53.91 273 PRO A CA 1
ATOM 2174 C C . PRO A 1 273 ? 12.092 8.090 14.444 1.00 53.91 273 PRO A C 1
ATOM 2176 O O . PRO A 1 273 ? 11.096 8.235 15.155 1.00 53.91 273 PRO A O 1
ATOM 2179 N N . LYS A 1 274 ? 12.609 9.119 13.757 1.00 50.53 274 LYS A N 1
ATOM 2180 C CA . LYS A 1 274 ? 12.175 10.524 13.933 1.00 50.53 274 LYS A CA 1
ATOM 2181 C C . LYS A 1 274 ? 10.655 10.719 13.823 1.00 50.53 274 LYS A C 1
ATOM 2183 O O . LYS A 1 274 ? 10.096 11.474 14.612 1.00 50.53 274 LYS A O 1
ATOM 2188 N N . TRP A 1 275 ? 9.968 10.011 12.926 1.00 50.31 275 TRP A N 1
ATOM 2189 C CA . TRP A 1 275 ? 8.505 10.096 12.805 1.00 50.31 275 TRP A CA 1
ATOM 2190 C C . TRP A 1 275 ? 7.754 9.482 13.998 1.00 50.31 275 TRP A C 1
ATOM 2192 O O . TRP A 1 275 ? 6.714 10.007 14.389 1.00 50.31 275 TRP A O 1
ATOM 2202 N N . GLN A 1 276 ? 8.297 8.451 14.656 1.00 53.56 276 GLN A N 1
ATOM 2203 C CA . GLN A 1 276 ? 7.711 7.887 15.882 1.00 53.56 276 GLN A CA 1
ATOM 2204 C C . GLN A 1 276 ? 7.821 8.823 17.091 1.00 53.56 276 GLN A C 1
ATOM 2206 O O . GLN A 1 276 ? 7.012 8.720 18.010 1.00 53.56 276 GLN A O 1
ATOM 2211 N N . LYS A 1 277 ? 8.778 9.761 17.100 1.00 50.44 277 LYS A N 1
ATOM 2212 C CA . LYS A 1 277 ? 8.933 10.735 18.197 1.00 50.44 277 LYS A CA 1
ATOM 2213 C C . LYS A 1 277 ? 7.771 11.737 18.293 1.00 50.44 277 LYS A C 1
ATOM 2215 O O . LYS A 1 277 ? 7.728 12.513 19.237 1.00 50.44 277 LYS A O 1
ATOM 2220 N N . THR A 1 278 ? 6.829 11.713 17.345 1.00 51.38 278 THR A N 1
ATOM 2221 C CA . THR A 1 278 ? 5.721 12.681 17.239 1.00 51.38 278 THR A CA 1
ATOM 2222 C C . THR A 1 278 ? 4.324 12.043 17.291 1.00 51.38 278 THR A C 1
ATOM 2224 O O . THR A 1 278 ? 3.378 12.614 16.763 1.00 51.38 278 THR A O 1
ATOM 2227 N N . ASN A 1 279 ? 4.165 10.863 17.913 1.00 53.66 279 ASN A N 1
ATOM 2228 C CA . ASN A 1 279 ? 2.873 10.152 18.008 1.00 53.66 279 ASN A CA 1
ATOM 2229 C C . ASN A 1 279 ? 2.188 9.906 16.646 1.00 53.66 279 ASN A C 1
ATOM 2231 O O . ASN A 1 279 ? 0.963 9.930 16.529 1.00 53.66 279 ASN A O 1
ATOM 2235 N N . ARG A 1 280 ? 2.975 9.665 15.591 1.00 67.06 280 ARG A N 1
ATOM 2236 C CA . ARG A 1 280 ? 2.454 9.379 14.248 1.00 67.06 280 ARG A CA 1
ATOM 2237 C C . ARG A 1 280 ? 2.190 7.885 14.084 1.00 67.06 280 ARG A C 1
ATOM 2239 O O . ARG A 1 280 ? 3.047 7.058 14.391 1.00 67.06 280 ARG A O 1
ATOM 2246 N N . TYR A 1 281 ? 1.009 7.556 13.566 1.00 76.56 281 TYR A N 1
ATOM 2247 C CA . TYR A 1 281 ? 0.598 6.176 13.291 1.00 76.56 281 TYR A CA 1
ATOM 2248 C C . TYR A 1 281 ? 1.120 5.639 11.959 1.00 76.56 281 TYR A C 1
ATOM 2250 O O . TYR A 1 281 ? 1.168 4.430 11.791 1.00 76.56 281 TYR A O 1
ATOM 2258 N N . TYR A 1 282 ? 1.520 6.507 11.031 1.00 84.12 282 TYR A N 1
ATOM 2259 C CA . TYR A 1 282 ? 2.061 6.128 9.724 1.00 84.12 282 TYR A CA 1
ATOM 2260 C C . TYR A 1 282 ? 3.477 6.677 9.569 1.00 84.12 282 TYR A C 1
ATOM 2262 O O . TYR A 1 282 ? 3.776 7.746 10.106 1.00 84.12 282 TYR A O 1
ATOM 2270 N N . ALA A 1 283 ? 4.328 5.980 8.816 1.00 88.19 283 ALA A N 1
ATOM 2271 C CA . ALA A 1 283 ? 5.492 6.605 8.188 1.00 88.19 283 ALA A CA 1
ATOM 2272 C C . ALA A 1 283 ? 5.033 7.220 6.862 1.00 88.19 283 ALA A C 1
ATOM 2274 O O . ALA A 1 283 ? 4.366 6.535 6.088 1.00 88.19 283 ALA A O 1
ATOM 2275 N N . CYS A 1 284 ? 5.327 8.499 6.626 1.00 89.81 284 CYS A N 1
ATOM 2276 C CA . CYS A 1 284 ? 4.864 9.173 5.418 1.00 89.81 284 CYS A CA 1
ATOM 2277 C C . CYS A 1 284 ? 5.890 10.154 4.837 1.00 89.81 284 CYS A C 1
ATOM 2279 O O . CYS A 1 284 ? 6.220 11.171 5.449 1.00 89.81 284 CYS A O 1
ATOM 2281 N N . GLU A 1 285 ? 6.368 9.873 3.636 1.00 92.94 285 GLU A N 1
ATOM 2282 C CA . GLU A 1 285 ? 7.354 10.683 2.924 1.00 92.94 285 GLU A CA 1
ATOM 2283 C C . GLU A 1 285 ? 6.982 10.748 1.444 1.00 92.94 285 GLU A C 1
ATOM 2285 O O . GLU A 1 285 ? 6.447 9.784 0.899 1.00 92.94 285 GLU A O 1
ATOM 2290 N N . GLY A 1 286 ? 7.208 11.901 0.810 1.00 94.19 286 GLY A N 1
ATOM 2291 C CA . GLY A 1 286 ? 6.920 12.086 -0.613 1.00 94.19 286 GLY A CA 1
ATOM 2292 C C . GLY A 1 286 ? 5.459 11.843 -1.001 1.00 94.19 286 GLY A C 1
ATOM 2293 O O . GLY A 1 286 ? 5.198 11.242 -2.036 1.00 94.19 286 GLY A O 1
ATOM 2294 N N . VAL A 1 287 ? 4.499 12.304 -0.194 1.00 96.50 287 VAL A N 1
ATOM 2295 C CA . VAL A 1 287 ? 3.071 12.359 -0.559 1.00 96.50 287 VAL A CA 1
ATOM 2296 C C . VAL A 1 287 ? 2.713 13.807 -0.885 1.00 96.50 287 VAL A C 1
ATOM 2298 O O . VAL A 1 287 ? 2.886 14.679 -0.036 1.00 96.50 287 VAL A O 1
ATOM 2301 N N . SER A 1 288 ? 2.248 14.081 -2.107 1.00 95.88 288 SER A N 1
ATOM 2302 C CA . SER A 1 288 ? 1.797 15.421 -2.519 1.00 95.88 288 SER A CA 1
ATOM 2303 C C . SER A 1 288 ? 0.346 15.676 -2.137 1.00 95.88 288 SER A C 1
ATOM 2305 O O . SER A 1 288 ? 0.008 16.780 -1.721 1.00 95.88 288 SER A O 1
ATOM 2307 N N . ARG A 1 289 ? -0.513 14.661 -2.283 1.00 95.12 289 ARG A N 1
ATOM 2308 C CA . ARG A 1 289 ? -1.958 14.782 -2.079 1.00 95.12 289 ARG A CA 1
ATOM 2309 C C . ARG A 1 289 ? -2.530 13.492 -1.509 1.00 95.12 289 ARG A C 1
ATOM 2311 O O . ARG A 1 289 ? -2.804 12.543 -2.244 1.00 95.12 289 ARG A O 1
ATOM 2318 N N . GLY A 1 290 ? -2.719 13.480 -0.194 1.00 96.88 290 GLY A N 1
ATOM 2319 C CA . GLY A 1 290 ? -3.468 12.452 0.520 1.00 96.88 290 GLY A CA 1
ATOM 2320 C C . GLY A 1 290 ? -4.771 13.021 1.070 1.00 96.88 290 GLY A C 1
ATOM 2321 O O . GLY A 1 290 ? -4.762 14.092 1.673 1.00 96.88 290 GLY A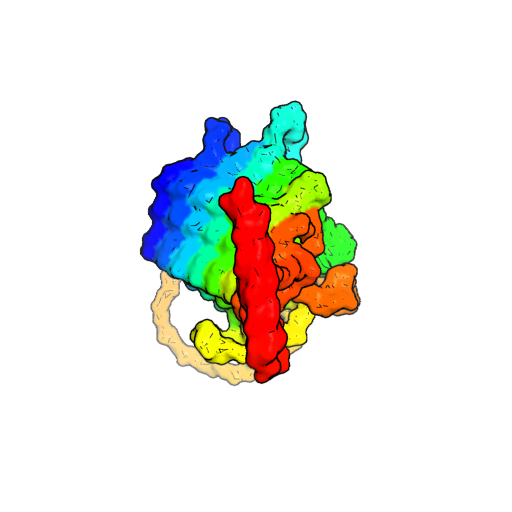 O 1
ATOM 2322 N N . ILE A 1 291 ? -5.883 12.320 0.866 1.00 97.12 291 ILE A N 1
ATOM 2323 C CA . ILE A 1 291 ? -7.211 12.743 1.317 1.00 97.12 291 ILE A CA 1
ATOM 2324 C C . ILE A 1 291 ? -7.769 11.698 2.273 1.00 97.12 291 ILE A C 1
ATOM 2326 O O . ILE A 1 291 ? -7.744 10.498 1.996 1.00 97.12 291 ILE A O 1
ATOM 2330 N N . VAL A 1 292 ? -8.313 12.157 3.394 1.00 96.00 292 VAL A N 1
ATOM 2331 C CA . VAL A 1 292 ? -9.087 11.317 4.302 1.00 96.00 292 VAL A CA 1
ATOM 2332 C C . VAL A 1 292 ? -10.575 11.663 4.238 1.00 96.00 292 VAL A C 1
ATOM 2334 O O . VAL A 1 292 ? -10.960 12.832 4.323 1.00 96.00 292 VAL A O 1
ATOM 2337 N N . ARG A 1 293 ? -11.402 10.621 4.115 1.00 94.00 293 ARG A N 1
ATOM 2338 C CA . ARG A 1 293 ? -12.867 10.666 4.069 1.00 94.00 293 ARG A CA 1
ATOM 2339 C C . ARG A 1 293 ? -13.489 9.782 5.148 1.00 94.00 293 ARG A C 1
ATOM 2341 O O . ARG A 1 293 ? -12.827 8.935 5.759 1.00 94.00 293 ARG A O 1
ATOM 2348 N N . GLY A 1 294 ? -14.777 10.008 5.390 1.00 89.00 294 GLY A N 1
ATOM 2349 C CA . GLY A 1 294 ? -15.586 9.172 6.266 1.00 89.00 294 GLY A CA 1
ATOM 2350 C C . GLY A 1 294 ? -15.044 9.086 7.695 1.00 89.00 294 GLY A C 1
ATOM 2351 O O . GLY A 1 294 ? -14.648 10.078 8.310 1.00 89.00 294 GLY A O 1
ATOM 2352 N N . LYS A 1 295 ? -15.054 7.875 8.252 1.00 86.19 295 LYS A N 1
ATOM 2353 C CA . LYS A 1 295 ? -14.626 7.582 9.632 1.00 86.19 295 LYS A CA 1
ATOM 2354 C C . LYS A 1 295 ? -13.226 6.961 9.699 1.00 86.19 295 LYS A C 1
ATOM 2356 O O . LYS A 1 295 ? -12.938 6.223 10.644 1.00 86.19 295 LYS A O 1
ATOM 2361 N N . SER A 1 296 ? -12.377 7.244 8.711 1.00 90.50 296 SER A N 1
ATOM 2362 C CA . SER A 1 296 ? -11.003 6.746 8.665 1.00 90.50 296 SER A CA 1
ATOM 2363 C C . SER A 1 296 ? -10.212 7.126 9.921 1.00 90.50 296 SER A C 1
ATOM 2365 O O . SER A 1 296 ? -10.194 8.289 10.338 1.00 90.50 296 SER A O 1
ATOM 2367 N N . TRP A 1 297 ? -9.558 6.144 10.539 1.00 86.00 297 TRP A N 1
ATOM 2368 C CA . TRP A 1 297 ? -8.728 6.334 11.723 1.00 86.00 297 TRP A CA 1
ATOM 2369 C C . TRP A 1 297 ? -7.757 5.159 11.953 1.00 86.00 297 TRP A C 1
ATOM 2371 O O . TRP A 1 297 ? -8.190 4.008 11.908 1.00 86.00 297 TRP A O 1
ATOM 2381 N N . PRO A 1 298 ? -6.487 5.418 12.323 1.00 88.06 298 PRO A N 1
ATOM 2382 C CA . PRO A 1 298 ? -5.856 6.731 12.439 1.00 88.06 298 PRO A CA 1
ATOM 2383 C C . PRO A 1 298 ? -5.609 7.382 11.075 1.00 88.06 298 PRO A C 1
ATOM 2385 O O . PRO A 1 298 ? -5.530 6.705 10.054 1.00 88.06 298 PRO A O 1
ATOM 2388 N N . VAL A 1 299 ? -5.498 8.709 11.068 1.00 89.88 299 VAL A N 1
ATOM 2389 C CA . VAL A 1 299 ? -5.246 9.487 9.848 1.00 89.88 299 VAL A CA 1
ATOM 2390 C C . VAL A 1 299 ? -3.732 9.608 9.629 1.00 89.88 299 VAL A C 1
ATOM 2392 O O . VAL A 1 299 ? -3.032 10.014 10.566 1.00 89.88 299 VAL A O 1
ATOM 2395 N N . PRO A 1 300 ? -3.191 9.274 8.440 1.00 90.94 300 PRO A N 1
ATOM 2396 C CA . PRO A 1 300 ? -1.806 9.593 8.112 1.00 90.94 300 PRO A CA 1
ATOM 2397 C C . PRO A 1 300 ? -1.559 11.103 8.223 1.00 90.94 300 PRO A C 1
ATOM 2399 O O . PRO A 1 300 ? -2.344 11.906 7.737 1.00 90.94 300 PRO A O 1
ATOM 2402 N N . TYR A 1 301 ? -0.457 11.519 8.847 1.00 89.25 301 TYR A N 1
ATOM 2403 C CA . TYR A 1 301 ? -0.190 12.948 9.100 1.00 89.25 301 TYR A CA 1
ATOM 2404 C C . TYR A 1 301 ? 0.038 13.782 7.830 1.00 89.25 301 TYR A C 1
ATOM 2406 O O . TYR A 1 301 ? 0.031 15.005 7.890 1.00 89.25 301 TYR A O 1
ATOM 2414 N N . CYS A 1 302 ? 0.307 13.120 6.709 1.00 91.88 302 CYS A N 1
ATOM 2415 C CA . CYS A 1 302 ? 0.473 13.717 5.389 1.00 91.88 302 CYS A CA 1
ATOM 2416 C C . CYS A 1 302 ? -0.851 13.810 4.613 1.00 91.88 302 CYS A C 1
ATOM 2418 O O . CYS A 1 302 ? -0.832 14.096 3.420 1.00 91.88 302 CYS A O 1
ATOM 2420 N N . PHE A 1 303 ? -1.984 13.486 5.249 1.00 94.88 303 PHE A N 1
ATOM 2421 C CA . PHE A 1 303 ? -3.304 13.549 4.630 1.00 94.88 303 PHE A CA 1
ATOM 2422 C C . PHE A 1 303 ? -4.060 14.766 5.140 1.00 94.88 303 PHE A C 1
ATOM 2424 O O . PHE A 1 303 ? -4.035 15.091 6.329 1.00 94.88 303 PHE A O 1
ATOM 2431 N N . GLU A 1 304 ? -4.805 15.382 4.237 1.00 93.81 304 GLU A N 1
ATOM 2432 C CA . GLU A 1 304 ? -5.766 16.424 4.551 1.00 93.81 304 GLU A CA 1
ATOM 2433 C C . GLU A 1 304 ? -7.167 15.820 4.642 1.00 93.81 304 GLU A C 1
ATOM 2435 O O . GLU A 1 304 ? -7.501 14.852 3.953 1.00 93.81 304 GLU A O 1
ATOM 2440 N N . LYS A 1 305 ? -8.018 16.392 5.496 1.00 88.94 305 LYS A N 1
ATOM 2441 C CA . LYS A 1 305 ? -9.451 16.095 5.418 1.00 88.94 305 LYS A CA 1
ATOM 2442 C C . LYS A 1 305 ? -9.990 16.666 4.119 1.00 88.94 305 LYS A C 1
ATOM 2444 O O . LYS A 1 305 ? -9.644 17.793 3.765 1.00 88.94 305 LYS A O 1
ATOM 2449 N N . GLU A 1 306 ? -10.860 15.914 3.454 1.00 84.38 306 GLU A N 1
ATOM 2450 C CA . GLU A 1 306 ? -11.586 16.460 2.315 1.00 84.38 306 GLU A CA 1
ATOM 2451 C C . GLU A 1 306 ? -12.318 17.734 2.743 1.00 84.38 306 GLU A C 1
ATOM 2453 O O . GLU A 1 306 ? -13.042 17.751 3.745 1.00 84.38 306 GLU A O 1
ATOM 2458 N N . ARG A 1 307 ? -12.072 18.824 2.012 1.00 73.94 307 ARG A N 1
ATOM 2459 C CA . ARG A 1 307 ? -12.820 20.056 2.233 1.00 73.94 307 ARG A CA 1
ATOM 2460 C C . ARG A 1 307 ? -14.246 19.807 1.750 1.00 73.94 307 ARG A C 1
ATOM 2462 O O . ARG A 1 307 ? -14.397 19.314 0.631 1.00 73.94 307 ARG A O 1
ATOM 2469 N N . PRO A 1 308 ? -15.271 20.143 2.551 1.00 62.59 308 PRO A N 1
ATOM 2470 C CA . PRO A 1 308 ? -16.639 20.101 2.066 1.00 62.59 308 PRO A CA 1
ATOM 2471 C C . PRO A 1 308 ? -16.738 20.937 0.794 1.00 62.59 308 PRO A C 1
ATOM 2473 O O . PRO A 1 308 ? -16.056 21.959 0.645 1.00 62.59 308 PRO A O 1
ATOM 2476 N N . SER A 1 309 ? -17.582 20.498 -0.130 1.00 65.31 309 SER A N 1
ATOM 2477 C CA . SER A 1 309 ? -17.855 21.279 -1.335 1.00 65.31 309 SER A CA 1
ATOM 2478 C C . SER A 1 309 ? -18.351 22.687 -0.962 1.00 65.31 309 SER A C 1
ATOM 2480 O O . SER A 1 309 ? -18.856 22.919 0.142 1.00 65.31 309 SER A O 1
ATOM 2482 N N . TRP A 1 310 ? -18.208 23.667 -1.861 1.00 60.06 310 TRP A N 1
ATOM 2483 C CA . TRP A 1 310 ? -18.690 25.035 -1.610 1.00 60.06 310 TRP A CA 1
ATOM 2484 C C . TRP A 1 310 ? -20.179 25.065 -1.231 1.00 60.06 310 TRP A C 1
ATOM 2486 O O . TRP A 1 310 ? -20.573 25.809 -0.335 1.00 60.06 310 TRP A O 1
ATOM 2496 N N . SER A 1 311 ? -20.992 24.199 -1.842 1.00 59.91 311 SER A N 1
ATOM 2497 C CA . SER A 1 311 ? -22.413 24.039 -1.522 1.00 59.91 311 SER A CA 1
ATOM 2498 C C . SER A 1 311 ? -22.640 23.497 -0.107 1.00 59.91 311 SER A C 1
ATOM 2500 O O . SER A 1 311 ? -23.481 24.020 0.622 1.00 59.91 311 SER A O 1
ATOM 2502 N N . GLU A 1 312 ? -21.869 22.501 0.327 1.00 60.44 312 GLU A N 1
ATOM 2503 C CA . GLU A 1 312 ? -21.934 21.982 1.698 1.00 60.44 312 GLU A CA 1
ATOM 2504 C C . GLU A 1 312 ? -21.429 22.993 2.726 1.00 60.44 312 GLU A C 1
ATOM 2506 O O . GLU A 1 312 ? -22.010 23.113 3.802 1.00 60.44 312 GLU A O 1
ATOM 2511 N N . SER A 1 313 ? -20.394 23.763 2.390 1.00 63.47 313 SER A N 1
ATOM 2512 C CA . SER A 1 313 ? -19.863 24.822 3.253 1.00 63.47 313 SER A CA 1
ATOM 2513 C C . SER A 1 313 ? -20.915 25.903 3.507 1.00 63.47 313 SER A C 1
ATOM 2515 O O . SER A 1 313 ? -21.128 26.302 4.651 1.00 63.47 313 SER A O 1
ATOM 2517 N N . ILE A 1 314 ? -21.639 26.313 2.459 1.00 64.12 314 ILE A N 1
ATOM 2518 C CA . ILE A 1 314 ? -22.776 27.232 2.574 1.00 64.12 314 ILE A CA 1
ATOM 2519 C C . ILE A 1 314 ? -23.872 26.602 3.438 1.00 64.12 314 ILE A C 1
ATOM 2521 O O . ILE A 1 314 ? -24.327 27.228 4.388 1.00 64.12 314 ILE A O 1
ATOM 2525 N N . LEU A 1 315 ? -24.257 25.347 3.191 1.00 60.34 315 LEU A N 1
ATOM 2526 C CA . LEU A 1 315 ? -25.293 24.669 3.981 1.00 60.34 315 LEU A CA 1
ATOM 2527 C C . LEU A 1 315 ? -24.931 24.530 5.468 1.00 60.34 315 LEU A C 1
ATOM 2529 O O . LEU A 1 315 ? -25.813 24.647 6.317 1.00 60.34 315 LEU A O 1
ATOM 2533 N N . VAL A 1 316 ? -23.659 24.300 5.801 1.00 64.19 316 VAL A N 1
ATOM 2534 C CA . VAL A 1 316 ? -23.183 24.255 7.192 1.00 64.19 316 VAL A CA 1
ATOM 2535 C C . VAL A 1 316 ? -23.292 25.632 7.848 1.00 64.19 316 VAL A C 1
ATOM 2537 O O . VAL A 1 316 ? -23.821 25.722 8.956 1.00 64.19 316 VAL A O 1
ATOM 2540 N N . VAL A 1 317 ? -22.872 26.700 7.162 1.00 64.19 317 VAL A N 1
ATOM 2541 C CA . VAL A 1 317 ? -22.995 28.081 7.663 1.00 64.19 317 VAL A CA 1
ATOM 2542 C C . VAL A 1 317 ? -24.465 28.464 7.852 1.00 64.19 317 VAL A C 1
ATOM 2544 O O . VAL A 1 317 ? -24.839 28.950 8.915 1.00 64.19 317 VAL A O 1
ATOM 2547 N N . LEU A 1 318 ? -25.325 28.170 6.874 1.00 60.97 318 LEU A N 1
ATOM 2548 C CA . LEU A 1 318 ? -26.761 28.457 6.947 1.00 60.97 318 LEU A CA 1
ATOM 2549 C C . LEU A 1 318 ? -27.464 27.686 8.076 1.00 60.97 318 LEU A C 1
ATOM 2551 O O . LEU A 1 318 ? -28.446 28.170 8.634 1.00 60.97 318 LEU A O 1
ATOM 2555 N N . ARG A 1 319 ? -26.978 26.489 8.429 1.00 62.88 319 ARG A N 1
ATOM 2556 C CA . ARG A 1 319 ? -27.508 25.705 9.557 1.00 62.88 319 ARG A CA 1
ATOM 2557 C C . ARG A 1 319 ? -26.997 26.185 10.913 1.00 62.88 319 ARG A C 1
ATOM 2559 O O . ARG A 1 319 ? -27.721 26.033 11.892 1.00 62.88 319 ARG A O 1
ATOM 2566 N N . SER A 1 320 ? -25.781 26.730 10.998 1.00 61.81 320 SER A N 1
ATOM 2567 C CA . SER A 1 320 ? -25.202 27.147 12.282 1.00 61.81 320 SER A CA 1
ATOM 2568 C C . SER A 1 320 ? -25.644 28.537 12.727 1.00 61.81 320 SER A C 1
ATOM 2570 O O . SER A 1 320 ? -25.588 28.824 13.918 1.00 61.81 320 SER A O 1
ATOM 2572 N N . THR A 1 321 ? -26.049 29.413 11.803 1.00 64.69 321 THR A N 1
ATOM 2573 C CA . THR A 1 321 ? -26.417 30.792 12.150 1.00 64.69 321 THR A CA 1
ATOM 2574 C C . THR A 1 321 ? -27.751 30.885 12.879 1.00 64.69 321 THR A C 1
ATOM 2576 O O . THR A 1 321 ? -27.954 31.859 13.593 1.00 64.69 321 THR A O 1
ATOM 2579 N N . GLY A 1 322 ? -28.659 29.908 12.734 1.00 58.72 322 GLY A N 1
ATOM 2580 C CA . GLY A 1 322 ? -29.973 29.873 13.404 1.00 58.72 322 GLY A CA 1
ATOM 2581 C C . GLY A 1 322 ? -30.929 31.025 13.043 1.00 58.72 322 GLY A C 1
ATOM 2582 O O . GLY A 1 322 ? -32.132 30.928 13.278 1.00 58.72 322 GLY A O 1
ATOM 2583 N N . ASP A 1 323 ? -30.413 32.090 12.432 1.00 68.69 323 ASP A N 1
ATOM 2584 C CA . ASP A 1 323 ? -31.108 33.313 12.078 1.00 68.69 323 ASP A CA 1
ATOM 2585 C C . ASP A 1 323 ? -31.579 33.252 10.624 1.00 68.69 323 ASP A C 1
ATOM 2587 O O . ASP A 1 323 ? -30.804 33.327 9.662 1.00 68.69 323 ASP A O 1
ATOM 2591 N N . ARG A 1 324 ? -32.898 33.118 10.473 1.00 65.00 324 ARG A N 1
ATOM 2592 C CA . ARG A 1 324 ? -33.579 33.013 9.177 1.00 65.00 324 ARG A CA 1
ATOM 2593 C C . ARG A 1 324 ? -33.350 34.242 8.292 1.00 65.00 324 ARG A C 1
ATOM 2595 O O . ARG A 1 324 ? -33.426 34.118 7.071 1.00 65.00 324 ARG A O 1
ATOM 2602 N N . SER A 1 325 ? -33.029 35.392 8.880 1.00 65.56 325 SER A N 1
ATOM 2603 C CA . SER A 1 325 ? -32.813 36.653 8.162 1.00 65.56 325 SER A CA 1
ATOM 2604 C C . SER A 1 325 ? -31.491 36.641 7.391 1.00 65.56 325 SER A C 1
ATOM 2606 O O . SER A 1 325 ? -31.440 37.053 6.233 1.00 65.56 325 SER A O 1
ATOM 2608 N N . ILE A 1 326 ? -30.433 36.087 7.995 1.00 67.44 326 ILE A N 1
ATOM 2609 C CA . ILE A 1 326 ? -29.109 35.937 7.368 1.00 67.44 326 ILE A CA 1
ATOM 2610 C C . ILE A 1 326 ? -29.164 34.892 6.251 1.00 67.44 326 ILE A C 1
ATOM 2612 O O . ILE A 1 326 ? -28.579 35.084 5.186 1.00 67.44 326 ILE A O 1
ATOM 2616 N N . VAL A 1 327 ? -29.915 33.808 6.470 1.00 65.94 327 VAL A N 1
ATOM 2617 C CA . VAL A 1 327 ? -30.119 32.759 5.462 1.00 65.94 327 VAL A CA 1
ATOM 2618 C C . VAL A 1 327 ? -30.803 33.317 4.214 1.00 65.94 327 VAL A C 1
ATOM 2620 O O . VAL A 1 327 ? -30.372 33.028 3.098 1.00 65.94 327 VAL A O 1
ATOM 2623 N N . LEU A 1 328 ? -31.827 34.156 4.394 1.00 66.38 328 LEU A N 1
ATOM 2624 C CA . LEU A 1 328 ? -32.546 34.787 3.291 1.00 66.38 328 LEU A CA 1
ATOM 2625 C C . LEU A 1 328 ? -31.664 35.801 2.539 1.00 66.38 328 LEU A C 1
ATOM 2627 O O . LEU A 1 328 ? -31.651 35.799 1.310 1.00 66.38 328 LEU A O 1
ATOM 2631 N N . LEU A 1 329 ? -30.873 36.611 3.254 1.00 69.94 329 LEU A N 1
ATOM 2632 C CA . LEU A 1 329 ? -29.951 37.576 2.640 1.00 69.94 329 LEU A CA 1
ATOM 2633 C C . LEU A 1 329 ? -28.858 36.891 1.802 1.00 69.94 329 LEU A C 1
ATOM 2635 O O . LEU A 1 329 ? -28.541 37.341 0.699 1.00 69.94 329 LEU A O 1
ATOM 2639 N N . LEU A 1 330 ? -28.296 35.788 2.309 1.00 69.50 330 LEU A N 1
ATOM 2640 C CA . LEU A 1 330 ? -27.281 34.997 1.606 1.00 69.50 330 LEU A CA 1
ATOM 2641 C C . LEU A 1 330 ? -27.858 34.287 0.376 1.00 69.50 330 LEU A C 1
ATOM 2643 O O . LEU A 1 330 ? -27.217 34.249 -0.671 1.00 69.50 330 LEU A O 1
ATOM 2647 N N . ALA A 1 331 ? -29.085 33.767 0.467 1.00 70.69 331 ALA A N 1
ATOM 2648 C CA . ALA A 1 331 ? -29.762 33.161 -0.676 1.00 70.69 331 ALA A CA 1
ATOM 2649 C C . ALA A 1 331 ? -30.037 34.186 -1.790 1.00 70.69 331 ALA A C 1
ATOM 2651 O O . ALA A 1 331 ? -29.770 33.903 -2.957 1.00 70.69 331 ALA A O 1
ATOM 2652 N N . ILE A 1 332 ? -30.506 35.390 -1.436 1.00 74.00 332 ILE A N 1
ATOM 2653 C CA . ILE A 1 332 ? -30.771 36.47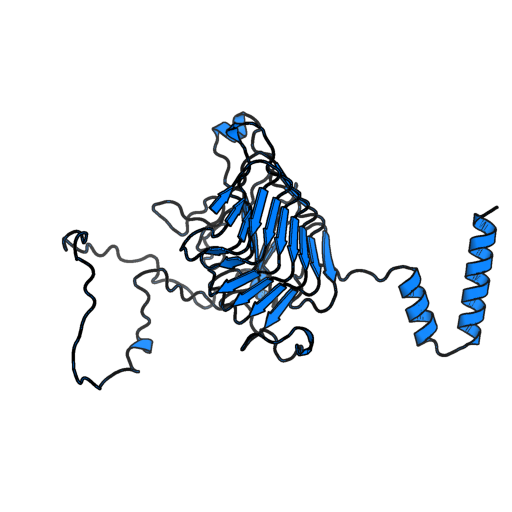5 -2.396 1.00 74.00 332 ILE A CA 1
ATOM 2654 C C . ILE A 1 332 ? -29.474 36.959 -3.059 1.00 74.00 332 ILE A C 1
ATOM 2656 O O . ILE A 1 332 ? -29.440 37.144 -4.273 1.00 74.00 332 ILE A O 1
ATOM 2660 N N . THR A 1 333 ? -28.390 37.125 -2.295 1.00 75.56 333 THR A N 1
ATOM 2661 C CA . THR A 1 333 ? -27.092 37.560 -2.845 1.00 75.56 333 THR A CA 1
ATOM 2662 C C . THR A 1 333 ? -26.456 36.511 -3.756 1.00 75.56 333 THR A C 1
ATOM 2664 O O . THR A 1 333 ? -25.925 36.869 -4.805 1.00 75.56 333 THR A O 1
ATOM 2667 N N . LEU A 1 334 ? -26.565 35.220 -3.426 1.00 74.69 334 LEU A N 1
ATOM 2668 C CA . LEU A 1 334 ? -26.118 34.138 -4.309 1.00 74.69 334 LEU A CA 1
ATOM 2669 C C . LEU A 1 334 ? -26.949 34.065 -5.598 1.00 74.69 334 LEU A C 1
ATOM 2671 O O . LEU A 1 334 ? -26.373 33.927 -6.673 1.00 74.69 334 LEU A O 1
ATOM 2675 N N . LEU A 1 335 ? -28.275 34.216 -5.516 1.00 72.69 335 LEU A N 1
ATOM 2676 C CA . LEU A 1 335 ? -29.156 34.284 -6.690 1.00 72.69 335 LEU A CA 1
ATOM 2677 C C . LEU A 1 335 ? -28.824 35.477 -7.596 1.00 72.69 335 LEU A C 1
ATOM 2679 O O . LEU A 1 335 ? -28.776 35.317 -8.813 1.00 72.69 335 LEU A O 1
ATOM 2683 N N . ALA A 1 336 ? -28.545 36.645 -7.013 1.00 70.31 336 ALA A N 1
ATOM 2684 C CA . ALA A 1 336 ? -28.141 37.835 -7.758 1.00 70.31 336 ALA A CA 1
ATOM 2685 C C . ALA A 1 336 ? -26.779 37.649 -8.449 1.00 70.31 336 ALA A C 1
ATOM 2687 O O . ALA A 1 336 ? -26.631 38.000 -9.616 1.00 70.31 336 ALA A O 1
ATOM 2688 N N . LEU A 1 337 ? -25.801 37.040 -7.768 1.00 73.25 337 LEU A N 1
ATOM 2689 C CA . LEU A 1 337 ? -24.499 36.717 -8.359 1.00 73.25 337 LEU A CA 1
ATOM 2690 C C . LEU A 1 337 ? -24.622 35.708 -9.507 1.00 73.25 337 LEU A C 1
ATOM 2692 O O . LEU A 1 337 ? -24.001 35.901 -10.546 1.00 73.25 337 LEU A O 1
ATOM 2696 N N . PHE A 1 338 ? -25.451 34.670 -9.358 1.00 74.44 338 PHE A N 1
ATOM 2697 C CA . PHE A 1 338 ? -25.713 33.714 -10.438 1.00 74.44 338 PHE A CA 1
ATOM 2698 C C . PHE A 1 338 ? -26.382 34.374 -11.650 1.00 74.44 338 PHE A C 1
ATOM 2700 O O . PHE A 1 338 ? -26.004 34.076 -12.779 1.00 74.44 338 PHE A O 1
ATOM 2707 N N . TYR A 1 339 ? -27.324 35.296 -11.432 1.00 70.94 339 TYR A N 1
ATOM 2708 C CA . TYR A 1 339 ? -27.956 36.052 -12.518 1.00 70.94 339 TYR A CA 1
ATOM 2709 C C . TYR A 1 339 ? -26.971 36.979 -13.243 1.00 70.94 339 TYR A C 1
ATOM 2711 O O . TYR A 1 339 ? -27.007 37.056 -14.466 1.00 70.94 339 TYR A O 1
ATOM 2719 N N . CYS A 1 340 ? -26.058 37.632 -12.519 1.00 69.00 340 CYS A N 1
ATOM 2720 C CA . CYS A 1 340 ? -25.051 38.515 -13.115 1.00 69.00 340 CYS A CA 1
ATOM 2721 C C . CYS A 1 340 ? -23.971 37.783 -13.926 1.00 69.00 340 CYS A C 1
ATOM 2723 O O . CYS A 1 340 ? -23.333 38.410 -14.761 1.00 69.00 340 CYS A O 1
ATOM 2725 N N . PHE A 1 341 ? -23.737 36.493 -13.672 1.00 65.25 341 PHE A N 1
ATOM 2726 C CA . PHE A 1 341 ? -22.758 35.687 -14.415 1.00 65.25 341 PHE A CA 1
ATOM 2727 C C . PHE A 1 341 ? -23.375 34.855 -15.552 1.00 65.25 341 PHE A C 1
ATOM 2729 O O . PHE A 1 341 ? -22.634 34.252 -16.325 1.00 65.25 341 PHE A O 1
ATOM 2736 N N . ALA A 1 342 ? -24.707 34.788 -15.642 1.00 58.78 342 ALA A N 1
ATOM 2737 C CA . ALA A 1 342 ? -25.432 34.035 -16.669 1.00 58.78 342 ALA A CA 1
ATOM 2738 C C . ALA A 1 342 ? -25.961 34.905 -17.832 1.00 58.78 342 ALA A C 1
ATOM 2740 O O . ALA A 1 342 ? -26.568 34.362 -18.757 1.00 58.78 342 ALA A O 1
ATOM 2741 N N . MET A 1 343 ? -25.738 36.224 -17.789 1.00 47.22 343 MET A N 1
ATOM 2742 C CA . MET A 1 343 ? -25.893 37.161 -18.915 1.00 47.22 343 MET A CA 1
ATOM 2743 C C . MET A 1 343 ? -24.514 37.540 -19.443 1.00 47.22 343 MET A C 1
ATOM 2745 O O . MET A 1 343 ? -24.408 37.742 -20.672 1.00 47.22 343 MET A O 1
#

Organism: Phaeodactylum tricornutum (NCBI:txid2850)

Radius of gyration: 24.68 Å; chains: 1; bounding box: 63×81×57 Å

Sequence (343 aa):
IDVSGHNVHVHDVDIWVQDDCISVKDNFFDGHRSTNMTFERINATGLGFVIGSILGSTVSNITFKDSYLHRPVKGIYMKFARPNAWWVKRNLTRGVVENIVYQNITMESPSQWPIWIGPAQQADASNPCHPNPCSLCWPMSPTAKCHIVQESTYRNIMLIDIQINNPKMSPGVLLGHEDNKIDGIVFDNVRVTKGRPLPMSRYKRENTFPGTLQPIHDPYVPGIVTTNDLVATKRRELSTASDLVWPDSMMPSNDEVNESNGFFSKWNPFWKPKWQKTNRYYACEGVSRGIVRGKSWPVPYCFEKERPSWSESILVVLRSTGDRSIVLLLAITLLALFYCFAM

InterPro domains:
  IPR000743 Glycoside hydrolase, family 28 [PF00295] (5-118)
  IPR011050 Pectin lyase fold/virulence factor [SSF51126] (1-196)
  IPR012334 Pectin lyase fold [G3DSA:2.160.20.10] (1-235)

pLDDT: mean 75.89, std 23.82, range [26.44, 98.94]